Protein AF-A0A9D4IC56-F1 (afdb_monomer)

Sequence (185 aa):
MKFNWTSDEATTLGVTFTNNENDTVLKNILPKLQNFKNCLKSWHHQNGGIQLTNIDSFLNAIKCSWVKRYLENTNTSKWKLFYQKILKK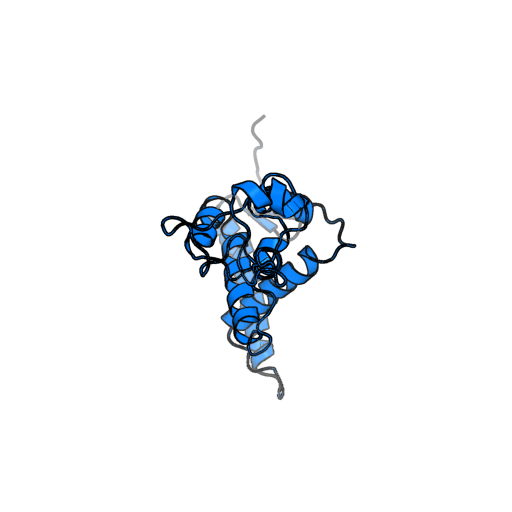YGDSLIFECNISNTILHEIANENIFLSDVLSAWSDATHNLETQTSSKTILWNNKDITSNNETFFYKDWFERSIKYVDQLYDYRIKDFYSFDNICYI

pLDDT: mean 83.23, std 13.06, range [44.69, 96.88]

Nearest PDB structures (foldseek):
  5uho-assembly1_D  TM=2.464E-01  e=5.072E+00  Homo sapiens

Structure (mmCIF, N/CA/C/O backbone):
data_AF-A0A9D4IC56-F1
#
_entry.id   AF-A0A9D4IC56-F1
#
loop_
_atom_site.group_PDB
_atom_site.id
_atom_site.type_symbol
_atom_site.label_atom_id
_atom_site.label_alt_id
_atom_site.label_comp_id
_atom_site.label_asym_id
_atom_site.label_entity_id
_atom_site.label_seq_id
_atom_site.pdbx_PDB_ins_code
_atom_site.Cartn_x
_atom_site.Cartn_y
_atom_site.Cartn_z
_atom_site.occupancy
_atom_site.B_iso_or_equiv
_atom_site.auth_seq_id
_atom_site.auth_comp_id
_atom_site.auth_asym_id
_atom_site.auth_atom_id
_atom_site.pdbx_PDB_model_num
ATOM 1 N N . MET A 1 1 ? 27.315 36.017 -16.065 1.00 44.69 1 MET A N 1
ATOM 2 C CA . MET A 1 1 ? 28.314 35.250 -16.839 1.00 44.69 1 MET A CA 1
ATOM 3 C C . MET A 1 1 ? 27.541 34.320 -17.768 1.00 44.69 1 MET A C 1
ATOM 5 O O . MET A 1 1 ? 26.861 33.438 -17.264 1.00 44.69 1 MET A O 1
ATOM 9 N N . LYS A 1 2 ? 27.504 34.585 -19.082 1.00 48.50 2 LYS A N 1
ATOM 10 C CA . LYS A 1 2 ? 26.891 33.664 -20.057 1.00 48.50 2 LYS A CA 1
ATOM 11 C C . LYS A 1 2 ? 27.930 32.599 -20.389 1.00 48.50 2 LYS A C 1
ATOM 13 O O . LYS A 1 2 ? 29.042 32.943 -20.780 1.00 48.50 2 LYS A O 1
ATOM 18 N N . PHE A 1 3 ? 27.589 31.337 -20.164 1.00 58.53 3 PHE A N 1
ATOM 19 C CA . PHE A 1 3 ? 28.432 30.216 -20.554 1.00 58.53 3 PHE A CA 1
ATOM 20 C C . PHE A 1 3 ? 28.338 30.073 -22.078 1.00 58.53 3 PHE A C 1
ATOM 22 O O . PHE A 1 3 ? 27.295 29.680 -22.593 1.00 58.53 3 PHE A O 1
ATOM 29 N N . ASN A 1 4 ? 29.392 30.455 -22.800 1.00 63.69 4 ASN A N 1
ATOM 30 C CA . ASN A 1 4 ? 29.460 30.277 -24.248 1.00 63.69 4 ASN A CA 1
ATOM 31 C C . ASN A 1 4 ? 30.032 28.890 -24.531 1.00 63.69 4 ASN A C 1
ATOM 33 O O . ASN A 1 4 ? 31.245 28.690 -24.514 1.00 63.69 4 ASN A O 1
ATOM 37 N N . TRP A 1 5 ? 29.136 27.931 -24.739 1.00 69.56 5 TRP A N 1
ATOM 38 C CA . TRP A 1 5 ? 29.480 26.580 -25.153 1.00 69.56 5 TRP A CA 1
ATOM 39 C C . TRP A 1 5 ? 29.908 26.603 -26.628 1.00 69.56 5 TRP A C 1
ATOM 41 O O . TRP A 1 5 ? 29.104 26.917 -27.499 1.00 69.56 5 TRP A O 1
ATOM 51 N N . THR A 1 6 ? 31.187 26.341 -26.908 1.00 73.06 6 THR A N 1
ATOM 52 C CA . THR A 1 6 ? 31.768 26.414 -28.265 1.00 73.06 6 THR A CA 1
ATOM 53 C C . THR A 1 6 ? 31.944 25.054 -28.932 1.00 73.06 6 THR A C 1
ATOM 55 O O . THR A 1 6 ? 32.286 25.002 -30.108 1.00 73.06 6 THR A O 1
ATOM 58 N N . SER A 1 7 ? 31.750 23.961 -28.192 1.00 77.19 7 SER A N 1
ATOM 59 C CA . SER A 1 7 ? 31.860 22.603 -28.729 1.00 77.19 7 SER A CA 1
ATOM 6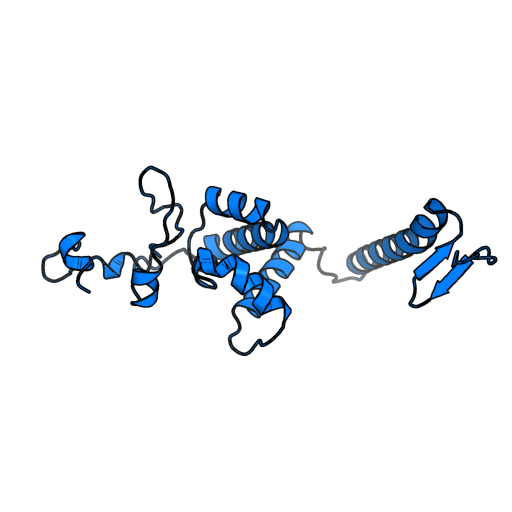0 C C . SER A 1 7 ? 30.541 22.180 -29.371 1.00 77.19 7 SER A C 1
ATOM 62 O O . SER A 1 7 ? 29.476 22.476 -28.834 1.00 77.19 7 SER A O 1
ATOM 64 N N . ASP A 1 8 ? 30.582 21.448 -30.479 1.00 80.00 8 ASP A N 1
ATOM 65 C CA . ASP A 1 8 ? 29.365 20.906 -31.102 1.00 80.00 8 ASP A CA 1
ATOM 66 C C . ASP A 1 8 ? 28.680 19.861 -30.203 1.00 80.00 8 ASP A C 1
ATOM 68 O O . ASP A 1 8 ? 27.448 19.770 -30.150 1.00 80.00 8 ASP A O 1
ATOM 72 N N . GLU A 1 9 ? 29.481 19.119 -29.431 1.00 88.00 9 GLU A N 1
ATOM 73 C CA . GLU A 1 9 ? 29.017 18.173 -28.419 1.00 88.00 9 GLU A CA 1
ATOM 74 C C . GLU A 1 9 ? 30.019 17.989 -27.266 1.00 88.00 9 GLU A C 1
ATOM 76 O O . GLU A 1 9 ? 31.209 18.285 -27.401 1.00 88.00 9 GLU A O 1
ATOM 81 N N . ALA A 1 10 ? 29.553 17.478 -26.124 1.00 88.81 10 ALA A N 1
ATOM 82 C CA . ALA A 1 10 ? 30.407 16.897 -25.086 1.00 88.81 10 ALA A CA 1
ATOM 83 C C . ALA A 1 10 ? 29.711 15.714 -24.412 1.00 88.81 10 ALA A C 1
ATOM 85 O O . ALA A 1 10 ? 28.504 15.739 -24.191 1.00 88.81 10 ALA A O 1
ATOM 86 N N . THR A 1 11 ? 30.474 14.690 -24.032 1.00 89.06 11 THR A N 1
ATOM 87 C CA . THR A 1 11 ? 29.940 13.512 -23.335 1.00 89.06 11 THR A CA 1
ATOM 88 C C . THR A 1 11 ? 30.528 13.407 -21.936 1.00 89.06 11 THR A C 1
ATOM 90 O O . THR A 1 11 ? 31.743 13.456 -21.764 1.00 89.06 11 THR A O 1
ATOM 93 N N . THR A 1 12 ? 29.673 13.232 -20.929 1.00 85.38 12 THR A N 1
ATOM 94 C CA . THR A 1 12 ? 30.088 12.975 -19.545 1.00 85.38 12 THR A CA 1
ATOM 95 C C . THR A 1 12 ? 29.074 12.089 -18.830 1.00 85.38 12 THR A C 1
ATOM 97 O O . THR A 1 12 ? 27.876 12.185 -19.082 1.00 85.38 12 THR A O 1
ATOM 100 N N . LEU A 1 13 ? 29.550 11.185 -17.965 1.00 85.56 13 LEU A N 1
ATOM 101 C CA . LEU A 1 13 ? 28.719 10.238 -17.200 1.00 85.56 13 LEU A CA 1
ATOM 102 C C . LEU A 1 13 ? 27.724 9.432 -18.064 1.00 85.56 13 LEU A C 1
ATOM 104 O O . LEU A 1 13 ? 26.632 9.083 -17.619 1.00 85.56 13 LEU A O 1
ATOM 108 N N . GLY A 1 14 ? 28.090 9.146 -19.318 1.00 81.62 14 GLY A N 1
ATOM 109 C CA . GLY A 1 14 ? 27.215 8.445 -20.264 1.00 81.62 14 GLY A CA 1
ATOM 110 C C . GLY A 1 14 ? 26.037 9.284 -20.774 1.00 81.62 14 GLY A C 1
ATOM 111 O O . GLY A 1 14 ? 25.034 8.716 -21.212 1.00 81.62 14 GLY A O 1
ATOM 112 N N . VAL A 1 15 ? 26.143 10.613 -20.692 1.00 86.94 15 VAL A N 1
ATOM 113 C CA . VAL A 1 15 ? 25.205 11.576 -21.274 1.00 86.94 15 VAL A CA 1
ATOM 114 C C . VAL A 1 15 ? 25.948 12.476 -22.262 1.00 86.94 15 VAL A C 1
ATOM 116 O O . VAL A 1 15 ? 26.948 13.100 -21.906 1.00 86.94 15 VAL A O 1
ATOM 119 N N . THR A 1 16 ? 25.468 12.535 -23.501 1.00 89.81 16 THR A N 1
ATOM 120 C CA . THR A 1 16 ? 25.994 13.386 -24.575 1.00 89.81 16 THR A CA 1
ATOM 121 C C . THR A 1 16 ? 25.145 14.642 -24.705 1.00 89.81 16 THR A C 1
ATOM 123 O O . THR A 1 16 ? 23.962 14.569 -25.019 1.00 89.81 16 THR A O 1
ATOM 126 N N . PHE A 1 17 ? 25.751 15.796 -24.469 1.00 86.88 17 PHE A N 1
ATOM 127 C CA . PHE A 1 17 ? 25.146 17.113 -24.607 1.00 86.88 17 PHE A CA 1
ATOM 128 C C . PHE A 1 17 ? 25.536 17.692 -25.961 1.00 86.88 17 PHE A C 1
ATOM 130 O O . PHE A 1 17 ? 26.714 17.690 -26.312 1.00 86.88 17 PHE A O 1
ATOM 137 N N . THR A 1 18 ? 24.562 18.186 -26.713 1.00 87.94 18 THR A N 1
ATOM 138 C CA . THR A 1 18 ? 24.756 18.814 -28.025 1.00 87.94 18 THR A CA 1
ATOM 139 C C . THR A 1 18 ? 24.108 20.192 -28.036 1.00 87.94 18 THR A C 1
ATOM 141 O O . THR A 1 18 ? 23.210 20.469 -27.244 1.00 87.94 18 THR A O 1
ATOM 144 N N . ASN A 1 19 ? 24.504 21.044 -28.981 1.00 85.38 19 ASN A N 1
ATOM 145 C CA . ASN A 1 19 ? 23.875 22.362 -29.157 1.00 85.38 19 ASN A CA 1
ATOM 146 C C . ASN A 1 19 ? 22.419 22.280 -29.662 1.00 85.38 19 ASN A C 1
ATOM 148 O O . ASN A 1 19 ? 21.683 23.261 -29.607 1.00 85.38 19 ASN A O 1
ATOM 152 N N . ASN A 1 20 ? 22.005 21.106 -30.146 1.00 85.50 20 ASN A N 1
ATOM 153 C CA . ASN A 1 20 ? 20.648 20.798 -30.581 1.00 85.50 20 ASN A CA 1
ATOM 154 C C . ASN A 1 20 ? 19.963 19.857 -29.579 1.00 85.50 20 ASN A C 1
ATOM 156 O O . ASN A 1 20 ? 20.452 18.758 -29.324 1.00 85.50 20 ASN A O 1
ATOM 160 N N . GLU A 1 21 ? 18.814 20.267 -29.047 1.00 81.25 21 GLU A N 1
ATOM 161 C CA . GLU A 1 21 ? 18.036 19.492 -28.078 1.00 81.25 21 GLU A CA 1
ATOM 162 C C . GLU A 1 21 ? 17.597 18.124 -28.625 1.00 81.25 21 GLU A C 1
ATOM 164 O O . GLU A 1 21 ? 17.725 17.111 -27.936 1.00 81.25 21 GLU A O 1
ATOM 169 N N . ASN A 1 22 ? 17.167 18.061 -29.889 1.00 86.19 22 ASN A N 1
ATOM 170 C CA . ASN A 1 22 ? 16.745 16.806 -30.515 1.00 86.19 22 ASN A CA 1
ATOM 171 C C . ASN A 1 22 ? 17.907 15.814 -30.601 1.00 86.19 22 ASN A C 1
ATOM 173 O O . ASN A 1 22 ? 17.738 14.638 -30.286 1.00 86.19 22 ASN A O 1
ATOM 177 N N . ASP A 1 23 ? 19.102 16.286 -30.955 1.00 85.25 23 ASP A N 1
ATOM 178 C CA . ASP A 1 23 ? 20.291 15.433 -31.027 1.00 85.25 23 ASP A CA 1
ATOM 179 C C . ASP A 1 23 ? 20.714 14.939 -29.641 1.00 85.25 23 ASP A C 1
ATOM 181 O O . ASP A 1 23 ? 21.117 13.783 -29.499 1.00 85.25 23 ASP A O 1
ATOM 185 N N . THR A 1 24 ? 20.550 15.765 -28.602 1.00 83.38 24 THR A N 1
ATOM 186 C CA . THR A 1 24 ? 20.784 15.363 -27.209 1.00 83.38 24 THR A CA 1
ATOM 187 C C . THR A 1 24 ? 19.812 14.249 -26.826 1.00 83.38 24 THR A C 1
ATOM 189 O O . THR A 1 24 ? 20.226 13.212 -26.308 1.00 83.38 24 THR A O 1
ATOM 192 N N . VAL A 1 25 ? 18.520 14.403 -27.117 1.00 83.75 25 VAL A N 1
ATOM 193 C CA . VAL A 1 25 ? 17.509 13.373 -26.836 1.00 83.75 25 VAL A CA 1
ATOM 194 C C . VAL A 1 25 ? 17.819 12.082 -27.595 1.00 83.75 25 VAL A C 1
ATOM 196 O O . VAL A 1 25 ? 17.868 11.009 -26.991 1.00 83.75 25 VAL A O 1
ATOM 199 N N . LEU A 1 26 ? 18.089 12.168 -28.898 1.00 90.25 26 LEU A N 1
ATOM 200 C CA . LEU A 1 26 ? 18.348 11.005 -29.745 1.00 90.25 26 LEU A CA 1
ATOM 201 C C . LEU A 1 26 ? 19.602 10.249 -29.296 1.00 90.25 26 LEU A C 1
ATOM 203 O O . LEU A 1 26 ? 19.531 9.039 -29.083 1.00 90.25 26 LEU A O 1
ATOM 207 N N . LYS A 1 27 ? 20.724 10.945 -29.075 1.00 88.44 27 LYS A N 1
ATOM 208 C CA . LYS A 1 27 ? 21.997 10.324 -28.668 1.00 88.44 27 LYS A CA 1
ATOM 209 C C . LYS A 1 27 ? 21.941 9.707 -27.272 1.00 88.44 27 LYS A C 1
ATOM 211 O O . LYS A 1 27 ? 22.636 8.729 -27.018 1.00 88.44 27 LYS A O 1
ATOM 216 N N . ASN A 1 28 ? 21.095 10.220 -26.379 1.00 90.12 28 ASN A N 1
ATOM 217 C CA . ASN A 1 28 ? 20.989 9.699 -25.016 1.00 90.12 28 ASN A CA 1
ATOM 218 C C . ASN A 1 28 ? 19.916 8.626 -24.839 1.00 90.12 28 ASN A C 1
ATOM 220 O O . ASN A 1 28 ? 20.135 7.662 -24.103 1.00 90.12 28 ASN A O 1
ATOM 224 N N . ILE A 1 29 ? 18.747 8.798 -25.457 1.00 90.81 29 ILE A N 1
ATOM 225 C CA . ILE A 1 29 ? 17.583 7.937 -25.224 1.00 90.81 29 ILE A CA 1
ATOM 226 C C . ILE A 1 29 ? 17.575 6.751 -26.185 1.00 90.81 29 ILE A C 1
ATOM 228 O O . ILE A 1 29 ? 17.343 5.627 -25.735 1.00 90.81 29 ILE A O 1
ATOM 232 N N . LEU A 1 30 ? 17.865 6.949 -27.480 1.00 88.81 30 LEU A N 1
ATOM 233 C CA . LEU A 1 30 ? 17.767 5.858 -28.459 1.00 88.81 30 LEU A CA 1
ATOM 234 C C . LEU A 1 30 ? 18.689 4.675 -28.142 1.00 88.81 30 LEU A C 1
ATOM 236 O O . LEU A 1 30 ? 18.193 3.546 -28.171 1.00 88.81 30 LEU A O 1
ATOM 240 N N . PRO A 1 31 ? 19.976 4.863 -27.784 1.00 89.81 31 PRO A N 1
ATOM 241 C CA . PRO A 1 31 ? 20.842 3.731 -27.464 1.00 89.81 31 PRO A CA 1
ATOM 242 C C . PRO A 1 31 ? 20.360 2.968 -26.230 1.00 89.81 31 PRO A C 1
ATOM 244 O O . PRO A 1 31 ? 20.394 1.741 -26.208 1.00 89.81 31 PRO A O 1
ATOM 247 N N . LYS A 1 32 ? 19.840 3.676 -25.218 1.00 88.81 32 LYS A N 1
ATOM 248 C CA . LYS A 1 32 ? 19.282 3.061 -24.003 1.00 88.81 32 LYS A CA 1
ATOM 249 C C . LYS A 1 32 ? 18.027 2.252 -24.320 1.00 88.81 32 LYS A C 1
ATOM 251 O O . LYS A 1 32 ? 17.900 1.118 -23.864 1.00 88.81 32 LYS A O 1
ATOM 256 N N . LEU A 1 33 ? 17.143 2.798 -25.155 1.00 87.00 33 LEU A N 1
ATOM 257 C CA . LEU A 1 33 ? 15.947 2.107 -25.634 1.00 87.00 33 LEU A CA 1
ATOM 258 C C . LEU A 1 33 ? 16.310 0.864 -26.458 1.00 87.00 33 LEU A C 1
ATOM 260 O O . LEU A 1 33 ? 15.700 -0.192 -26.291 1.00 87.00 33 LEU A O 1
ATOM 264 N N . GLN A 1 34 ? 17.323 0.960 -27.320 1.00 87.44 34 GLN A N 1
ATOM 265 C CA . GLN A 1 34 ? 17.791 -0.170 -28.116 1.00 87.44 34 GLN A CA 1
ATOM 266 C C . GLN A 1 34 ? 18.437 -1.253 -27.246 1.00 87.44 34 GLN A C 1
ATOM 268 O O . GLN A 1 34 ? 18.149 -2.433 -27.437 1.00 87.44 34 GLN A O 1
ATOM 273 N N . ASN A 1 35 ? 19.245 -0.868 -26.257 1.00 87.06 35 ASN A N 1
ATOM 274 C CA . ASN A 1 35 ? 19.820 -1.797 -25.285 1.00 87.06 35 ASN A CA 1
ATOM 275 C C . ASN A 1 35 ? 18.725 -2.530 -24.510 1.00 87.06 35 ASN A C 1
ATOM 277 O O . ASN A 1 35 ? 18.771 -3.752 -24.396 1.00 87.06 35 ASN A O 1
ATOM 281 N N . PHE A 1 36 ? 17.695 -1.810 -24.062 1.00 83.94 36 PHE A N 1
ATOM 282 C CA . PHE A 1 36 ? 16.542 -2.415 -23.403 1.00 83.94 36 PHE A CA 1
ATOM 283 C C . PHE A 1 36 ? 15.822 -3.420 -24.316 1.00 83.94 36 PHE A C 1
ATOM 285 O O . PHE A 1 36 ? 15.596 -4.561 -23.918 1.00 83.94 36 PHE A O 1
ATOM 292 N N . LYS A 1 37 ? 15.548 -3.052 -25.576 1.00 82.06 37 LYS A N 1
ATOM 293 C CA . LYS A 1 37 ? 14.954 -3.964 -26.573 1.00 82.06 37 LYS A CA 1
ATOM 294 C C . LYS A 1 37 ? 15.812 -5.207 -26.817 1.00 82.06 37 LYS A C 1
ATOM 296 O O . LYS A 1 37 ? 15.271 -6.298 -26.967 1.00 82.06 37 LYS A O 1
ATOM 301 N N . ASN A 1 38 ? 17.131 -5.056 -26.871 1.00 81.81 38 ASN A N 1
ATOM 302 C CA . ASN A 1 38 ? 18.050 -6.175 -27.067 1.00 81.81 38 ASN A CA 1
ATOM 303 C C . ASN A 1 38 ? 18.062 -7.115 -25.853 1.00 81.81 38 ASN A C 1
ATOM 305 O O . ASN A 1 38 ? 18.031 -8.328 -26.047 1.00 81.81 38 ASN A O 1
ATOM 309 N N . CYS A 1 39 ? 18.026 -6.577 -24.629 1.00 77.50 39 CYS A N 1
ATOM 310 C CA . CYS A 1 39 ? 17.842 -7.377 -23.416 1.00 77.50 39 CYS A CA 1
ATOM 311 C C . CYS A 1 39 ? 16.519 -8.155 -23.448 1.00 77.50 39 CYS A C 1
ATOM 313 O O . CYS A 1 39 ? 16.513 -9.353 -23.194 1.00 77.50 39 CYS A O 1
ATOM 315 N N . LEU A 1 40 ? 15.411 -7.515 -23.839 1.00 68.12 40 LEU A N 1
ATOM 316 C CA . LEU A 1 40 ? 14.120 -8.205 -23.970 1.00 68.12 40 LEU A CA 1
ATOM 317 C C . LEU A 1 40 ? 14.176 -9.353 -24.991 1.00 68.12 40 LEU A C 1
ATOM 319 O O . LEU A 1 40 ? 13.636 -10.429 -24.749 1.00 68.12 40 LEU A O 1
ATOM 323 N N . LYS A 1 41 ? 14.851 -9.146 -26.128 1.00 71.69 41 LYS A N 1
ATOM 324 C CA . LYS A 1 41 ? 15.022 -10.181 -27.159 1.00 71.69 41 LYS A CA 1
ATOM 325 C C . LYS A 1 41 ? 15.900 -11.341 -26.692 1.00 71.69 41 LYS A C 1
ATOM 327 O O . LYS A 1 41 ? 15.581 -12.487 -26.999 1.00 71.69 41 LYS A O 1
ATOM 332 N N . SER A 1 42 ? 16.993 -11.069 -25.972 1.00 67.06 42 SER A N 1
ATOM 333 C CA . SER A 1 42 ? 17.880 -12.127 -25.470 1.00 67.06 42 SER A CA 1
ATOM 334 C C . SER A 1 42 ? 17.183 -12.999 -24.429 1.00 67.06 42 SER A C 1
ATOM 336 O O . SER A 1 42 ? 17.357 -14.216 -24.447 1.00 67.06 42 SER A O 1
ATOM 338 N N . TRP A 1 43 ? 16.319 -12.404 -23.603 1.00 62.09 43 TRP A N 1
ATOM 339 C CA . TRP A 1 43 ? 15.481 -13.132 -22.648 1.00 62.09 43 TRP A CA 1
ATOM 340 C C . TRP A 1 43 ? 14.482 -14.079 -23.330 1.00 62.09 43 TRP A C 1
ATOM 342 O O . TRP A 1 43 ? 14.088 -15.073 -22.731 1.00 62.09 43 TRP A O 1
ATOM 352 N N . HIS A 1 44 ? 14.116 -13.825 -24.590 1.00 57.66 44 HIS A N 1
ATOM 353 C CA . HIS A 1 44 ? 13.150 -14.633 -25.339 1.00 57.66 44 HIS A CA 1
ATOM 354 C C . HIS A 1 44 ? 13.776 -15.821 -26.104 1.00 57.66 44 HIS A C 1
ATOM 356 O O . HIS A 1 44 ? 13.069 -16.763 -26.455 1.00 57.66 44 HIS A O 1
ATOM 362 N N . HIS A 1 45 ? 15.079 -15.798 -26.409 1.00 55.66 45 HIS A N 1
ATOM 363 C CA . HIS A 1 45 ? 15.669 -16.689 -27.428 1.00 55.66 45 HIS A CA 1
ATOM 364 C C . HIS A 1 45 ? 16.710 -17.704 -26.940 1.00 55.66 45 HIS A C 1
ATOM 366 O O . HIS A 1 45 ? 17.323 -18.378 -27.766 1.00 55.66 45 HIS A O 1
ATOM 372 N N . GLN A 1 46 ? 16.903 -17.881 -25.635 1.00 49.62 46 GLN A N 1
ATOM 373 C CA . GLN A 1 46 ? 17.761 -18.958 -25.132 1.00 49.62 46 GLN A CA 1
ATOM 374 C C . GLN A 1 46 ? 16.902 -20.074 -24.539 1.00 49.62 46 GLN A C 1
ATOM 376 O O . GLN A 1 46 ? 16.138 -19.843 -23.611 1.00 49.62 46 GLN A O 1
ATOM 381 N N . ASN A 1 47 ? 16.998 -21.267 -25.132 1.00 48.22 47 ASN A N 1
ATOM 382 C CA . ASN A 1 47 ? 16.271 -22.495 -24.797 1.00 48.22 47 ASN A CA 1
ATOM 383 C C . ASN A 1 47 ? 16.137 -22.715 -23.276 1.00 48.22 47 ASN A C 1
ATOM 385 O O . ASN A 1 47 ? 17.069 -23.201 -22.638 1.00 48.22 47 ASN A O 1
ATOM 389 N N . GLY A 1 48 ? 14.976 -22.357 -22.714 1.00 54.31 48 GLY A N 1
ATOM 390 C CA . GLY A 1 48 ? 14.690 -22.401 -21.272 1.00 54.31 48 GLY A CA 1
ATOM 391 C C . GLY A 1 48 ? 14.414 -21.040 -20.613 1.00 54.31 48 GLY A C 1
ATOM 392 O O . GLY A 1 48 ? 14.161 -20.997 -19.412 1.00 54.31 48 GLY A O 1
ATOM 393 N N . GLY A 1 49 ? 14.451 -19.935 -21.364 1.00 51.59 49 GLY A N 1
ATOM 394 C CA . GLY A 1 49 ? 14.123 -18.597 -20.871 1.00 51.59 49 GLY A CA 1
ATOM 395 C C . GLY A 1 49 ? 12.689 -18.519 -20.350 1.00 51.59 49 GLY A C 1
ATOM 396 O O . GLY A 1 49 ? 11.769 -19.034 -20.985 1.00 51.59 49 GLY A O 1
ATOM 397 N N . ILE A 1 50 ? 12.500 -17.876 -19.191 1.00 55.81 50 ILE A N 1
ATOM 398 C CA . ILE A 1 50 ? 11.173 -17.518 -18.678 1.00 55.81 50 ILE A CA 1
ATOM 399 C C . ILE A 1 50 ? 10.492 -16.738 -19.799 1.00 55.81 50 ILE A C 1
ATOM 401 O O . ILE A 1 50 ? 10.906 -15.617 -20.096 1.00 55.81 50 ILE A O 1
ATOM 405 N N . GLN A 1 51 ? 9.496 -17.354 -20.451 1.00 56.44 51 GLN A N 1
ATOM 406 C CA . GLN A 1 51 ? 8.566 -16.671 -21.343 1.00 56.44 51 GLN A CA 1
ATOM 407 C C . GLN A 1 51 ? 8.152 -15.422 -20.596 1.00 56.44 51 GLN A C 1
ATOM 409 O O . GLN A 1 51 ? 7.545 -15.568 -19.539 1.00 56.44 51 GLN A O 1
ATOM 414 N N . LEU A 1 52 ? 8.616 -14.259 -21.070 1.00 54.88 52 LEU A N 1
ATOM 415 C CA . LEU A 1 52 ? 8.623 -13.018 -20.304 1.00 54.88 52 LEU A CA 1
ATOM 416 C C . LEU A 1 52 ? 7.252 -12.888 -19.661 1.00 54.88 52 LEU A C 1
ATOM 418 O O . LEU A 1 52 ? 6.258 -12.682 -20.363 1.00 54.88 52 LEU A O 1
ATOM 422 N N . THR A 1 53 ? 7.203 -13.169 -18.354 1.00 59.94 53 THR A N 1
ATOM 423 C CA . THR A 1 53 ? 5.961 -13.163 -17.595 1.00 59.94 53 THR A CA 1
ATOM 424 C C . THR A 1 53 ? 5.329 -11.827 -17.909 1.00 59.94 53 THR A C 1
ATOM 426 O O . THR A 1 53 ? 6.070 -10.841 -17.949 1.00 59.94 53 THR A O 1
ATOM 429 N N . ASN A 1 54 ? 4.028 -11.822 -18.220 1.00 77.12 54 ASN A N 1
ATOM 430 C CA . ASN A 1 54 ? 3.251 -10.630 -18.556 1.00 77.12 54 ASN A CA 1
ATOM 431 C C . ASN A 1 54 ? 3.908 -9.372 -17.948 1.00 77.12 54 ASN A C 1
ATOM 433 O O . ASN A 1 54 ? 4.103 -9.325 -16.732 1.00 77.12 54 ASN A O 1
ATOM 437 N N . ILE A 1 55 ? 4.332 -8.417 -18.790 1.00 80.25 55 ILE A N 1
ATOM 438 C CA . ILE A 1 55 ? 5.129 -7.250 -18.365 1.00 80.25 55 ILE A CA 1
ATOM 439 C C . ILE A 1 55 ? 4.460 -6.551 -17.176 1.00 80.25 55 ILE A C 1
ATOM 441 O O . ILE A 1 55 ? 5.154 -6.132 -16.250 1.00 80.25 55 ILE A O 1
ATOM 445 N N . ASP A 1 56 ? 3.129 -6.515 -17.148 1.00 84.06 56 ASP A N 1
ATOM 446 C CA . ASP A 1 56 ? 2.354 -5.966 -16.038 1.00 84.06 56 ASP A CA 1
ATOM 447 C C . ASP A 1 56 ? 2.592 -6.743 -14.738 1.00 84.06 56 ASP A C 1
ATOM 449 O O . ASP A 1 56 ? 2.835 -6.151 -13.688 1.00 84.06 56 ASP A O 1
ATOM 453 N N . SER A 1 57 ? 2.630 -8.076 -14.799 1.00 85.62 57 SER A N 1
ATOM 454 C CA . SER A 1 57 ? 2.997 -8.930 -13.663 1.00 85.62 57 SER A CA 1
ATOM 455 C C . SER A 1 57 ? 4.434 -8.689 -13.197 1.00 85.62 57 SER A C 1
ATOM 457 O O . SER A 1 57 ? 4.684 -8.663 -11.993 1.00 85.62 57 SER A O 1
ATOM 459 N N . PHE A 1 58 ? 5.382 -8.475 -14.115 1.00 86.44 58 PHE A N 1
ATOM 460 C CA . PHE A 1 58 ? 6.762 -8.139 -13.750 1.00 86.44 58 PHE A CA 1
ATOM 461 C C . PHE A 1 58 ? 6.852 -6.774 -13.050 1.00 86.44 58 PHE A C 1
ATOM 463 O O . PHE A 1 58 ? 7.481 -6.653 -11.995 1.00 86.44 58 PHE A O 1
ATOM 470 N N . LEU A 1 59 ? 6.185 -5.751 -13.591 1.00 90.69 59 LEU A N 1
ATOM 471 C CA . LEU A 1 59 ? 6.127 -4.421 -12.983 1.00 90.69 59 LEU A CA 1
ATOM 472 C C . LEU A 1 59 ? 5.444 -4.463 -11.610 1.00 90.69 59 LEU A C 1
ATOM 474 O O . LEU A 1 59 ? 5.969 -3.898 -10.647 1.00 90.69 59 LEU A O 1
ATOM 478 N N . ASN A 1 60 ? 4.334 -5.190 -11.483 1.00 92.94 60 ASN A N 1
ATOM 479 C CA . ASN A 1 60 ? 3.645 -5.384 -10.208 1.00 92.94 60 ASN A CA 1
ATOM 480 C C . ASN A 1 60 ? 4.519 -6.135 -9.196 1.00 92.94 60 ASN A C 1
ATOM 482 O O . ASN A 1 60 ? 4.551 -5.757 -8.026 1.00 92.94 60 ASN A O 1
ATOM 486 N N . ALA A 1 61 ? 5.320 -7.114 -9.627 1.00 91.88 61 ALA A N 1
ATOM 487 C CA . ALA A 1 61 ? 6.275 -7.794 -8.751 1.00 91.88 61 ALA A CA 1
ATOM 488 C C . ALA A 1 61 ? 7.375 -6.849 -8.227 1.00 91.88 61 ALA A C 1
ATOM 490 O O . ALA A 1 61 ? 7.755 -6.930 -7.052 1.00 91.88 61 ALA A O 1
ATOM 491 N N . ILE A 1 62 ? 7.865 -5.914 -9.052 1.00 93.75 62 ILE A N 1
ATOM 492 C CA . ILE A 1 62 ? 8.811 -4.874 -8.611 1.00 93.75 62 ILE A CA 1
ATOM 493 C C . ILE A 1 62 ? 8.154 -3.946 -7.583 1.00 93.75 62 ILE A C 1
ATOM 495 O O . ILE A 1 62 ? 8.762 -3.669 -6.544 1.00 93.75 62 ILE A O 1
ATOM 499 N N . LYS A 1 63 ? 6.919 -3.496 -7.840 1.00 96.31 63 LYS A N 1
ATOM 500 C CA . LYS A 1 63 ? 6.137 -2.669 -6.904 1.00 96.31 63 LYS A CA 1
ATOM 501 C C . LYS A 1 63 ? 5.922 -3.395 -5.571 1.00 96.31 63 LYS A C 1
ATOM 503 O O . LYS A 1 63 ? 6.229 -2.845 -4.518 1.00 96.31 63 LYS A O 1
ATOM 508 N N . CYS A 1 64 ? 5.546 -4.672 -5.597 1.00 95.25 64 CYS A N 1
ATOM 509 C CA . CYS A 1 64 ? 5.411 -5.489 -4.387 1.00 95.25 64 CYS A CA 1
ATOM 510 C C . CYS A 1 64 ? 6.746 -5.662 -3.645 1.00 95.25 64 CYS A C 1
ATOM 512 O O . CYS A 1 64 ? 6.805 -5.614 -2.417 1.00 95.25 64 CYS A O 1
ATOM 514 N N . SER A 1 65 ? 7.850 -5.824 -4.378 1.00 95.12 65 SER A N 1
ATOM 515 C CA . SER A 1 65 ? 9.193 -5.885 -3.785 1.00 95.12 65 SER A CA 1
ATOM 516 C C . SER A 1 65 ? 9.587 -4.567 -3.118 1.00 95.12 65 SER A C 1
ATOM 518 O O . SER A 1 65 ? 10.286 -4.572 -2.105 1.00 95.12 65 SER A O 1
ATOM 520 N N . TRP A 1 66 ? 9.132 -3.433 -3.655 1.00 96.44 66 TRP A N 1
ATOM 521 C CA . TRP A 1 66 ? 9.285 -2.135 -3.007 1.00 96.44 66 TRP A CA 1
ATOM 522 C C . TRP A 1 66 ? 8.531 -2.082 -1.674 1.00 96.44 66 TRP A C 1
ATOM 524 O O . TRP A 1 66 ? 9.136 -1.671 -0.684 1.00 96.44 66 TRP A O 1
ATOM 534 N N . VAL A 1 67 ? 7.288 -2.579 -1.617 1.00 96.31 67 VAL A N 1
ATOM 535 C CA . VAL A 1 67 ? 6.499 -2.636 -0.369 1.00 96.31 67 VAL A CA 1
ATOM 536 C C . VAL A 1 67 ? 7.213 -3.467 0.689 1.00 96.31 67 VAL A C 1
ATOM 538 O O . VAL A 1 67 ? 7.387 -3.004 1.813 1.00 96.31 67 VAL A O 1
ATOM 541 N N . LYS A 1 68 ? 7.731 -4.647 0.324 1.00 94.75 68 LYS A N 1
ATOM 542 C CA . LYS A 1 68 ? 8.507 -5.494 1.248 1.00 94.75 68 LYS A CA 1
ATOM 543 C C . LYS A 1 68 ? 9.687 -4.745 1.870 1.00 94.75 68 LYS A C 1
ATOM 545 O O . LYS A 1 68 ? 9.855 -4.773 3.084 1.00 94.75 68 LYS A O 1
ATOM 550 N N . ARG A 1 69 ? 10.469 -4.023 1.057 1.00 95.56 69 ARG A N 1
ATOM 551 C CA . ARG A 1 69 ? 11.584 -3.192 1.553 1.00 95.56 69 ARG A CA 1
ATOM 552 C C . ARG A 1 69 ? 11.107 -2.031 2.419 1.00 95.56 69 ARG A C 1
ATOM 554 O O . ARG A 1 69 ? 11.822 -1.609 3.321 1.00 95.56 69 ARG A O 1
ATOM 561 N N . TYR A 1 70 ? 9.949 -1.459 2.113 1.00 95.62 70 TYR A N 1
ATOM 562 C CA . TYR A 1 70 ? 9.383 -0.365 2.893 1.00 95.62 70 TYR A CA 1
ATOM 563 C C . TYR A 1 70 ? 8.947 -0.845 4.289 1.00 95.62 70 TYR A C 1
ATOM 565 O O . TYR A 1 70 ? 9.328 -0.227 5.284 1.00 95.62 70 TYR A O 1
ATOM 573 N N . LEU A 1 71 ? 8.243 -1.979 4.368 1.00 94.19 71 LEU A N 1
ATOM 574 C CA . LEU A 1 71 ? 7.772 -2.593 5.619 1.00 94.19 71 LEU A CA 1
ATOM 575 C C . LEU A 1 71 ? 8.900 -3.185 6.479 1.00 94.19 71 LEU A C 1
ATOM 577 O O . LEU A 1 71 ? 8.707 -3.466 7.657 1.00 94.19 71 LEU A O 1
ATOM 581 N N . GLU A 1 72 ? 10.094 -3.357 5.919 1.00 94.06 72 GLU A N 1
ATOM 582 C CA . GLU A 1 72 ? 11.247 -3.857 6.654 1.00 94.06 72 GLU A CA 1
ATOM 583 C C . GLU A 1 72 ? 11.708 -2.856 7.734 1.00 94.06 72 GLU A C 1
ATOM 585 O O . GLU A 1 72 ? 12.127 -1.731 7.442 1.00 94.06 72 GLU A O 1
ATOM 590 N N . ASN A 1 73 ? 11.639 -3.266 9.006 1.00 87.25 73 ASN A N 1
ATOM 591 C CA . ASN A 1 73 ? 11.940 -2.411 10.164 1.00 87.25 73 ASN A CA 1
ATOM 592 C C . ASN A 1 73 ? 13.412 -1.977 10.246 1.00 87.25 73 ASN A C 1
ATOM 594 O O . ASN A 1 73 ? 13.709 -0.907 10.771 1.00 87.25 73 ASN A O 1
ATOM 598 N N . THR A 1 74 ? 14.334 -2.780 9.713 1.00 90.81 74 THR A N 1
ATOM 599 C CA . THR A 1 74 ? 15.778 -2.488 9.701 1.00 90.81 74 THR A CA 1
ATOM 600 C C . THR A 1 74 ? 16.173 -1.492 8.611 1.00 90.81 74 THR A C 1
ATOM 602 O O . THR A 1 74 ? 17.281 -0.954 8.635 1.00 90.81 74 THR A O 1
ATOM 605 N N . ASN A 1 75 ? 15.284 -1.213 7.653 1.00 88.38 75 ASN A N 1
ATOM 606 C CA . ASN A 1 75 ? 15.571 -0.307 6.555 1.00 88.38 75 ASN A CA 1
ATOM 607 C C . ASN A 1 75 ? 15.541 1.159 7.023 1.00 88.38 75 ASN A C 1
ATOM 609 O O . ASN A 1 75 ? 14.478 1.720 7.292 1.00 88.38 75 ASN A O 1
ATOM 613 N N . THR A 1 76 ? 16.716 1.792 7.050 1.00 88.94 76 THR A N 1
ATOM 614 C CA . THR A 1 76 ? 16.936 3.199 7.437 1.00 88.94 76 THR A CA 1
ATOM 615 C C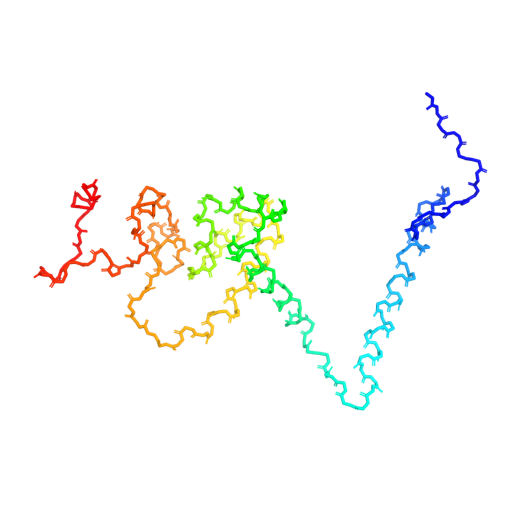 . THR A 1 76 ? 17.125 4.135 6.238 1.00 88.94 76 THR A C 1
ATOM 617 O O . THR A 1 76 ? 17.599 5.266 6.373 1.00 88.94 76 THR A O 1
ATOM 620 N N . SER A 1 77 ? 16.771 3.682 5.032 1.00 91.44 77 SER A N 1
ATOM 621 C CA . SER A 1 77 ? 16.983 4.448 3.805 1.00 91.44 77 SER A CA 1
ATOM 622 C C . SER A 1 77 ? 16.229 5.779 3.815 1.00 91.44 77 SER A C 1
ATOM 624 O O . SER A 1 77 ? 15.034 5.834 4.093 1.00 91.44 77 SER A O 1
ATOM 626 N N . LYS A 1 78 ? 16.892 6.858 3.382 1.00 93.06 78 LYS A N 1
ATOM 627 C CA . LYS A 1 78 ? 16.302 8.211 3.339 1.00 93.06 78 LYS A CA 1
ATOM 628 C C . LYS A 1 78 ? 15.028 8.302 2.491 1.00 93.06 78 LYS A C 1
ATOM 630 O O . LYS A 1 78 ? 14.137 9.077 2.822 1.00 93.06 78 LYS A O 1
ATOM 635 N N . TRP A 1 79 ? 14.918 7.501 1.426 1.00 93.38 79 TRP A N 1
ATOM 636 C CA . TRP A 1 79 ? 13.707 7.460 0.602 1.00 93.38 79 TRP A CA 1
ATOM 637 C C . TRP A 1 79 ? 12.490 6.969 1.398 1.00 93.38 79 TRP A C 1
ATOM 639 O O . TRP A 1 79 ? 11.392 7.457 1.163 1.00 93.38 79 TRP A O 1
ATOM 649 N N . LYS A 1 80 ? 12.668 6.071 2.379 1.00 93.75 80 LYS A N 1
ATOM 650 C CA . LYS A 1 80 ? 11.575 5.559 3.219 1.00 93.75 80 LYS A CA 1
ATOM 651 C C . LYS A 1 80 ? 10.931 6.686 4.025 1.00 93.75 80 LYS A C 1
ATOM 653 O O . LYS A 1 80 ? 9.712 6.803 4.008 1.00 93.75 80 LYS A O 1
ATOM 658 N N . LEU A 1 81 ? 11.740 7.570 4.619 1.00 91.94 81 LEU A N 1
ATOM 659 C CA . LEU A 1 81 ? 11.265 8.728 5.392 1.00 91.94 81 LEU A CA 1
ATOM 660 C C . LEU A 1 81 ? 10.348 9.648 4.570 1.00 91.94 81 LEU A C 1
ATOM 662 O O . LEU A 1 81 ? 9.365 10.174 5.090 1.00 91.94 81 LEU A O 1
ATOM 666 N N . PHE A 1 82 ? 10.656 9.828 3.282 1.00 92.50 82 PHE A N 1
ATOM 667 C CA . PHE A 1 82 ? 9.832 10.629 2.377 1.00 92.50 82 PHE A CA 1
ATOM 668 C C . PHE A 1 82 ? 8.427 10.034 2.226 1.00 92.50 82 PHE A C 1
ATOM 670 O O . PHE A 1 82 ? 7.439 10.740 2.412 1.00 92.50 82 PHE A O 1
ATOM 677 N N . TYR A 1 83 ? 8.331 8.730 1.963 1.00 94.25 83 TYR A N 1
ATOM 678 C CA . TYR A 1 83 ? 7.037 8.067 1.801 1.00 94.25 83 TYR A CA 1
ATOM 679 C C . TYR A 1 83 ? 6.296 7.881 3.124 1.00 94.25 83 TYR A C 1
ATOM 681 O O . TYR A 1 83 ? 5.082 8.033 3.149 1.00 94.25 83 TYR A O 1
ATOM 689 N N . GLN A 1 84 ? 7.004 7.662 4.235 1.00 93.12 84 GLN A N 1
ATOM 690 C CA . GLN A 1 84 ? 6.395 7.655 5.569 1.00 93.12 84 GLN A CA 1
ATOM 691 C C . GLN A 1 84 ? 5.689 8.975 5.871 1.00 93.12 84 GLN A C 1
ATOM 693 O O . GLN A 1 84 ? 4.590 8.978 6.410 1.00 93.12 84 GLN A O 1
ATOM 698 N N . LYS A 1 85 ? 6.261 10.119 5.470 1.00 92.25 85 LYS A N 1
ATOM 699 C CA . LYS A 1 85 ? 5.589 11.415 5.638 1.00 92.25 85 LYS A CA 1
ATOM 700 C C . LYS A 1 85 ? 4.236 11.468 4.913 1.00 92.25 85 LYS A C 1
ATOM 702 O O . LYS A 1 85 ? 3.298 12.034 5.464 1.00 92.25 85 LYS A O 1
ATOM 707 N N . ILE A 1 86 ? 4.144 10.879 3.719 1.00 92.81 86 ILE A N 1
ATOM 708 C CA . ILE A 1 86 ? 2.908 10.820 2.920 1.00 92.81 86 ILE A CA 1
ATOM 709 C C . ILE A 1 86 ? 1.920 9.818 3.530 1.00 92.81 86 ILE A C 1
ATOM 711 O O . ILE A 1 86 ? 0.742 10.122 3.683 1.00 92.81 86 ILE A O 1
ATOM 715 N N . LEU A 1 87 ? 2.394 8.634 3.920 1.00 93.31 87 LEU A N 1
ATOM 716 C CA . LEU A 1 87 ? 1.545 7.542 4.400 1.00 93.31 87 LEU A CA 1
ATOM 717 C C . LEU A 1 87 ? 1.108 7.704 5.859 1.00 93.31 87 LEU A C 1
ATOM 719 O O . LEU A 1 87 ? 0.119 7.103 6.271 1.00 93.31 87 LEU A O 1
ATOM 723 N N . LYS A 1 88 ? 1.765 8.567 6.642 1.00 92.00 88 LYS A N 1
ATOM 724 C CA . LYS A 1 88 ? 1.422 8.816 8.050 1.00 92.00 88 LYS A CA 1
ATOM 725 C C . LYS A 1 88 ? -0.030 9.259 8.256 1.00 92.00 88 LYS A C 1
ATOM 727 O O . LYS A 1 88 ? -0.624 8.879 9.262 1.00 92.00 88 LYS A O 1
ATOM 732 N N . LYS A 1 89 ? -0.621 10.013 7.316 1.00 89.94 89 LYS A N 1
ATOM 733 C CA . LYS A 1 89 ? -2.054 10.380 7.374 1.00 89.94 89 LYS A CA 1
ATOM 734 C C . LYS A 1 89 ? -3.000 9.182 7.223 1.00 89.94 89 LYS A C 1
ATOM 736 O O . LYS A 1 89 ? -4.142 9.277 7.646 1.00 89.94 89 LYS A O 1
ATOM 741 N N . TYR A 1 90 ? -2.512 8.061 6.696 1.00 91.00 90 TYR A N 1
ATOM 742 C CA . TYR A 1 90 ? -3.264 6.823 6.478 1.00 91.00 90 TYR A CA 1
ATOM 743 C C . TYR A 1 90 ? -2.805 5.669 7.391 1.00 91.00 90 TYR A C 1
ATOM 745 O O . TYR A 1 90 ? -3.103 4.507 7.122 1.00 91.00 90 TYR A O 1
ATOM 753 N N . GLY A 1 91 ? -2.060 5.963 8.462 1.00 90.38 91 GLY A N 1
ATOM 754 C CA . GLY A 1 91 ? -1.566 4.937 9.389 1.00 90.38 91 GLY A CA 1
ATOM 755 C C . GLY A 1 91 ? -0.267 4.244 8.957 1.00 90.38 91 GLY A C 1
ATOM 756 O O . GLY A 1 91 ? 0.036 3.162 9.452 1.00 90.38 91 GLY A O 1
ATOM 757 N N . ASP A 1 92 ? 0.519 4.869 8.075 1.00 92.81 92 ASP A N 1
ATOM 758 C CA . ASP A 1 92 ? 1.853 4.418 7.641 1.00 92.81 92 ASP A CA 1
ATOM 759 C C . ASP A 1 92 ? 1.837 3.017 7.007 1.00 92.81 92 ASP A C 1
ATOM 761 O O . ASP A 1 92 ? 1.368 2.863 5.882 1.00 92.81 92 ASP A O 1
ATOM 765 N N . SER A 1 93 ? 2.309 1.983 7.711 1.00 92.00 93 SER A N 1
ATOM 766 C CA . SER A 1 93 ? 2.302 0.598 7.223 1.00 92.00 93 SER A CA 1
ATOM 767 C C . SER A 1 93 ? 0.903 -0.017 7.132 1.00 92.00 93 SER A C 1
ATOM 769 O O . SER A 1 93 ? 0.704 -0.959 6.369 1.00 92.00 93 SER A O 1
ATOM 771 N N . LEU A 1 94 ? -0.067 0.519 7.881 1.00 91.06 94 LEU A N 1
ATOM 772 C CA . LEU A 1 94 ? -1.442 0.016 7.962 1.00 91.06 94 LEU A CA 1
ATOM 773 C C . LEU A 1 94 ? -2.125 -0.081 6.595 1.00 91.06 94 LEU A C 1
ATOM 775 O O . LEU A 1 94 ? -2.894 -1.008 6.347 1.00 91.06 94 LEU A O 1
ATOM 779 N N . ILE A 1 95 ? -1.810 0.859 5.706 1.00 91.88 95 ILE A N 1
ATOM 780 C CA . ILE A 1 95 ? -2.406 0.964 4.374 1.00 91.88 95 ILE A CA 1
ATOM 781 C C . ILE A 1 95 ? -2.096 -0.246 3.477 1.00 91.88 95 ILE A C 1
ATOM 783 O O . ILE A 1 95 ? -2.817 -0.508 2.520 1.00 91.88 95 ILE A O 1
ATOM 787 N N . PHE A 1 96 ? -1.025 -0.987 3.786 1.00 92.19 96 PHE A N 1
ATOM 788 C CA . PHE A 1 96 ? -0.632 -2.207 3.075 1.00 92.19 96 PHE A CA 1
ATOM 789 C C . PHE A 1 96 ? -1.298 -3.464 3.639 1.00 92.19 96 PHE A C 1
ATOM 791 O O . PHE A 1 96 ? -1.128 -4.548 3.087 1.00 92.19 96 PHE A O 1
ATOM 798 N N . GLU A 1 97 ? -2.010 -3.342 4.754 1.00 88.88 97 GLU A N 1
ATOM 799 C CA . GLU A 1 97 ? -2.680 -4.461 5.407 1.00 88.88 97 GLU A CA 1
ATOM 800 C C . GLU A 1 97 ? -4.201 -4.398 5.222 1.00 88.88 97 GLU A C 1
ATOM 802 O O . GLU A 1 97 ? -4.857 -5.432 5.239 1.00 88.88 97 GLU A O 1
ATOM 807 N N . CYS A 1 98 ? -4.777 -3.202 5.056 1.00 86.81 98 CYS A N 1
ATOM 808 C CA . CYS A 1 98 ? -6.216 -3.029 4.883 1.00 86.81 98 CYS A CA 1
ATOM 809 C C . CYS A 1 98 ? -6.690 -3.303 3.447 1.00 86.81 98 CYS A C 1
ATOM 811 O O . CYS A 1 98 ? -5.954 -3.114 2.476 1.00 86.81 98 CYS A O 1
ATOM 813 N N . ASN A 1 99 ? -7.977 -3.629 3.310 1.00 88.75 99 ASN A N 1
ATOM 814 C CA . ASN A 1 99 ? -8.652 -3.693 2.018 1.00 88.75 99 ASN A CA 1
ATOM 815 C C . ASN A 1 99 ? -8.931 -2.273 1.492 1.00 88.75 99 ASN A C 1
ATOM 817 O O . ASN A 1 99 ? -10.008 -1.727 1.706 1.00 88.75 99 ASN A O 1
ATOM 821 N N . ILE A 1 100 ? -7.931 -1.639 0.881 1.00 89.12 100 ILE A N 1
ATOM 822 C CA . ILE A 1 100 ? -7.956 -0.214 0.523 1.00 89.12 100 ILE A CA 1
ATOM 823 C C . ILE A 1 100 ? -9.083 0.153 -0.460 1.00 89.12 100 ILE A C 1
ATOM 825 O O . ILE A 1 100 ? -9.416 -0.607 -1.371 1.00 89.12 100 ILE A O 1
ATOM 829 N N . SER A 1 101 ? -9.666 1.344 -0.299 1.00 85.94 101 SER A N 1
ATOM 830 C CA . SER A 1 101 ? -10.680 1.887 -1.210 1.00 85.94 101 SER A CA 1
ATOM 831 C C . SER A 1 101 ? -10.075 2.646 -2.396 1.00 85.94 101 SER A C 1
ATOM 833 O O . SER A 1 101 ? -9.002 3.251 -2.314 1.00 85.94 101 SER A O 1
ATOM 835 N N . ASN A 1 102 ? -10.822 2.697 -3.504 1.00 87.25 102 ASN A N 1
ATOM 836 C CA . ASN A 1 102 ? -10.440 3.490 -4.676 1.00 87.25 102 ASN A CA 1
ATOM 837 C C . ASN A 1 102 ? -10.369 4.994 -4.368 1.00 87.25 102 ASN A C 1
ATOM 839 O O . ASN A 1 102 ? -9.574 5.701 -4.980 1.00 87.25 102 ASN A O 1
ATOM 843 N N . THR A 1 103 ? -11.164 5.490 -3.414 1.00 89.12 103 THR A N 1
ATOM 844 C CA . THR A 1 103 ? -11.133 6.903 -3.008 1.00 89.12 103 THR A CA 1
ATOM 845 C C . THR A 1 103 ? -9.767 7.280 -2.442 1.00 89.12 103 THR A C 1
ATOM 847 O O . THR A 1 103 ? -9.163 8.244 -2.911 1.00 89.12 103 THR A O 1
ATOM 850 N N . ILE A 1 104 ? -9.216 6.463 -1.537 1.00 90.12 104 ILE A N 1
ATOM 851 C CA . ILE A 1 104 ? -7.874 6.682 -0.983 1.00 90.12 104 ILE A CA 1
ATOM 852 C C . ILE A 1 104 ? -6.804 6.564 -2.076 1.00 90.12 104 ILE A C 1
ATOM 854 O O . ILE A 1 104 ? -5.881 7.378 -2.125 1.00 90.12 104 ILE A O 1
ATOM 858 N N . LEU A 1 105 ? -6.925 5.591 -2.987 1.00 92.56 105 LEU A N 1
ATOM 859 C CA . LEU A 1 105 ? -5.992 5.464 -4.114 1.00 92.56 105 LEU A CA 1
ATOM 860 C C . LEU A 1 105 ? -5.966 6.730 -4.982 1.00 92.56 105 LEU A C 1
ATOM 862 O O . LEU A 1 105 ? -4.883 7.166 -5.383 1.00 92.56 105 LEU A O 1
ATOM 866 N N . HIS A 1 106 ? -7.124 7.344 -5.238 1.00 92.38 106 HIS A N 1
ATOM 867 C CA . HIS A 1 106 ? -7.222 8.601 -5.981 1.00 92.38 106 HIS A CA 1
ATOM 868 C C . HIS A 1 106 ? -6.634 9.792 -5.214 1.00 92.38 106 HIS A C 1
ATOM 870 O O . HIS A 1 106 ? -5.907 10.593 -5.802 1.00 92.38 106 HIS A O 1
ATOM 876 N N . GLU A 1 107 ? -6.878 9.901 -3.907 1.00 92.12 107 GLU A N 1
ATOM 877 C CA . GLU A 1 107 ? -6.255 10.940 -3.077 1.00 92.12 107 GLU A CA 1
ATOM 878 C C . GLU A 1 107 ? -4.728 10.839 -3.081 1.00 92.12 107 GLU A C 1
ATOM 880 O O . GLU A 1 107 ? -4.032 11.839 -3.262 1.00 92.12 107 GLU A O 1
ATOM 885 N N . ILE A 1 108 ? -4.199 9.624 -2.920 1.00 92.88 108 ILE A N 1
ATOM 886 C CA . ILE A 1 108 ? -2.757 9.377 -2.964 1.00 92.88 108 ILE A CA 1
ATOM 887 C C . ILE A 1 108 ? -2.216 9.667 -4.359 1.00 92.88 108 ILE A C 1
ATOM 889 O O . ILE A 1 108 ? -1.139 10.241 -4.459 1.00 92.88 108 ILE A O 1
ATOM 893 N N . ALA A 1 109 ? -2.946 9.340 -5.429 1.00 94.06 109 ALA A N 1
ATOM 894 C CA . ALA A 1 109 ? -2.510 9.629 -6.794 1.00 94.06 109 ALA A CA 1
ATOM 895 C C . ALA A 1 109 ? -2.303 11.134 -7.038 1.00 94.06 109 ALA A C 1
ATOM 897 O O . ALA A 1 109 ? -1.352 11.503 -7.727 1.00 94.06 109 ALA A O 1
ATOM 898 N N . ASN A 1 110 ? -3.129 11.994 -6.429 1.00 92.88 110 ASN A N 1
ATOM 899 C CA . ASN A 1 110 ? -2.986 13.451 -6.527 1.00 92.88 110 ASN A CA 1
ATOM 900 C C . ASN A 1 110 ? -1.676 13.964 -5.903 1.00 92.88 110 ASN A C 1
ATOM 902 O O . ASN A 1 110 ? -1.123 14.960 -6.366 1.00 92.88 110 ASN A O 1
ATOM 906 N N . GLU A 1 111 ? -1.167 13.294 -4.866 1.00 91.31 111 GLU A N 1
ATOM 907 C CA . GLU A 1 111 ? 0.096 13.654 -4.207 1.00 91.31 111 GLU A CA 1
ATOM 908 C C . GLU A 1 111 ? 1.302 12.894 -4.777 1.00 91.31 111 GLU A C 1
ATOM 910 O O . GLU A 1 111 ? 2.408 13.431 -4.866 1.00 91.31 111 GLU A O 1
ATOM 915 N N . ASN A 1 112 ? 1.112 11.621 -5.123 1.00 94.12 112 ASN A N 1
ATOM 916 C CA . ASN A 1 112 ? 2.150 10.698 -5.552 1.00 94.12 112 ASN A CA 1
ATOM 917 C C . ASN A 1 112 ? 1.564 9.520 -6.356 1.00 94.12 112 ASN A C 1
ATOM 919 O O . ASN A 1 112 ? 1.187 8.481 -5.809 1.00 94.12 112 ASN A O 1
ATOM 923 N N . ILE A 1 113 ? 1.574 9.666 -7.682 1.00 95.38 113 ILE A N 1
ATOM 924 C CA . ILE A 1 113 ? 1.104 8.646 -8.635 1.00 95.38 113 ILE A CA 1
ATOM 925 C C . ILE A 1 113 ? 1.823 7.303 -8.426 1.00 95.38 113 ILE A C 1
ATOM 927 O O . ILE A 1 113 ? 1.185 6.256 -8.424 1.00 95.38 113 ILE A O 1
ATOM 931 N N . PHE A 1 114 ? 3.137 7.323 -8.172 1.00 95.19 114 PHE A N 1
ATOM 932 C CA . PHE A 1 114 ? 3.913 6.100 -7.947 1.00 95.19 114 PHE A CA 1
ATOM 933 C C . PHE A 1 114 ? 3.434 5.321 -6.713 1.00 95.19 114 PHE A C 1
ATOM 935 O O . PHE A 1 114 ? 3.335 4.098 -6.769 1.00 95.19 114 PHE A O 1
ATOM 942 N N . LEU A 1 115 ? 3.121 5.999 -5.604 1.00 95.62 115 LEU A N 1
ATOM 943 C CA . LEU A 1 115 ? 2.576 5.330 -4.420 1.00 95.62 115 LEU A CA 1
ATOM 944 C C . LEU A 1 115 ? 1.208 4.708 -4.693 1.00 95.62 115 LEU A C 1
ATOM 946 O O . LEU A 1 115 ? 0.969 3.588 -4.250 1.00 95.62 115 LEU A O 1
ATOM 950 N N . SER A 1 116 ? 0.332 5.409 -5.415 1.00 95.94 116 SER A N 1
ATOM 951 C CA . SER A 1 116 ? -0.986 4.877 -5.779 1.00 95.94 116 SER A CA 1
ATOM 952 C C . SER A 1 116 ? -0.852 3.595 -6.610 1.00 95.94 116 SER A C 1
ATOM 954 O O . SER A 1 116 ? -1.429 2.562 -6.269 1.00 95.94 116 SER A O 1
ATOM 956 N N . ASP A 1 117 ? 0.038 3.610 -7.606 1.00 96.06 117 ASP A N 1
ATOM 957 C CA . ASP A 1 117 ? 0.368 2.444 -8.429 1.00 96.06 117 ASP A CA 1
ATOM 958 C C . ASP A 1 117 ? 0.921 1.268 -7.615 1.00 96.06 117 ASP A C 1
ATOM 960 O O . ASP A 1 117 ? 0.644 0.106 -7.924 1.00 96.06 117 ASP A O 1
ATOM 964 N N . VAL A 1 118 ? 1.752 1.556 -6.609 1.00 96.88 118 VAL A N 1
ATOM 965 C CA . VAL A 1 118 ? 2.321 0.547 -5.709 1.00 96.88 118 VAL A CA 1
ATOM 966 C C . VAL A 1 118 ? 1.239 -0.076 -4.833 1.00 96.88 118 VAL A C 1
ATOM 968 O O . VAL A 1 118 ? 1.226 -1.296 -4.682 1.00 96.88 118 VAL A O 1
ATOM 971 N N . LEU A 1 119 ? 0.341 0.738 -4.276 1.00 95.12 119 LEU A N 1
ATOM 972 C CA . LEU A 1 119 ? -0.753 0.272 -3.424 1.00 95.12 119 LEU A CA 1
ATOM 973 C C . LEU A 1 119 ? -1.752 -0.579 -4.203 1.00 95.12 119 LEU A C 1
ATOM 975 O O . LEU A 1 119 ? -2.132 -1.643 -3.723 1.00 95.12 119 LEU A O 1
ATOM 979 N N . SER A 1 120 ? -2.111 -0.162 -5.418 1.00 94.12 120 SER A N 1
ATOM 980 C CA . SER A 1 120 ? -2.961 -0.955 -6.310 1.00 94.12 120 SER A CA 1
ATOM 981 C C . SER A 1 120 ? -2.316 -2.307 -6.630 1.00 94.12 120 SER A C 1
ATOM 983 O O . SER A 1 120 ? -2.929 -3.343 -6.392 1.00 94.12 120 SER A O 1
ATOM 985 N N . ALA A 1 121 ? -1.047 -2.317 -7.056 1.00 94.69 121 ALA A N 1
ATOM 986 C CA . ALA A 1 121 ? -0.342 -3.561 -7.368 1.00 94.69 121 ALA A CA 1
ATOM 987 C C . ALA A 1 121 ? -0.194 -4.493 -6.154 1.00 94.69 121 ALA A C 1
ATOM 989 O O . ALA A 1 121 ? -0.241 -5.714 -6.302 1.00 94.69 121 ALA A O 1
ATOM 990 N N . TRP A 1 122 ? 0.015 -3.926 -4.963 1.00 94.94 122 TRP A N 1
ATOM 991 C CA . TRP A 1 122 ? 0.080 -4.691 -3.721 1.00 94.94 122 TRP A CA 1
ATOM 992 C C . TRP A 1 122 ? -1.277 -5.294 -3.366 1.00 94.94 122 TRP A C 1
ATOM 994 O O . TRP A 1 122 ? -1.340 -6.491 -3.103 1.00 94.94 122 TRP A O 1
ATOM 1004 N N . SER A 1 123 ? -2.346 -4.494 -3.427 1.00 91.31 123 SER A N 1
ATOM 1005 C CA . SER A 1 123 ? -3.711 -4.950 -3.168 1.00 91.31 123 SER A CA 1
ATOM 1006 C C . SER A 1 123 ? -4.087 -6.105 -4.096 1.00 91.31 123 SER A C 1
ATOM 1008 O O . SER A 1 123 ? -4.485 -7.157 -3.610 1.00 91.31 123 SER A O 1
ATOM 1010 N N . ASP A 1 124 ? -3.840 -5.992 -5.402 1.00 89.44 124 ASP A N 1
ATOM 1011 C CA . ASP A 1 124 ? -4.122 -7.070 -6.361 1.00 89.44 124 ASP A CA 1
ATOM 1012 C C . ASP A 1 124 ? -3.369 -8.373 -6.030 1.00 89.44 124 ASP A C 1
ATOM 1014 O O . ASP A 1 124 ? -3.888 -9.482 -6.206 1.00 89.44 124 ASP A O 1
ATOM 1018 N N . ALA A 1 125 ? -2.134 -8.250 -5.534 1.00 89.19 125 ALA A N 1
ATOM 1019 C CA . ALA A 1 125 ? -1.302 -9.389 -5.166 1.00 89.19 125 ALA A CA 1
ATOM 1020 C C . ALA A 1 125 ? -1.732 -10.048 -3.844 1.00 89.19 125 ALA A C 1
ATOM 1022 O O . ALA A 1 125 ? -1.590 -11.265 -3.705 1.00 89.19 125 ALA A O 1
ATOM 1023 N N . THR A 1 126 ? -2.245 -9.282 -2.876 1.00 85.31 126 THR A N 1
ATOM 1024 C CA . THR A 1 126 ? -2.620 -9.793 -1.547 1.00 85.31 126 THR A CA 1
ATOM 1025 C C . THR A 1 126 ? -4.086 -10.191 -1.436 1.00 85.31 126 THR A C 1
ATOM 1027 O O . THR A 1 126 ? -4.394 -11.141 -0.723 1.00 85.31 126 THR A O 1
ATOM 1030 N N . HIS A 1 127 ? -4.988 -9.553 -2.184 1.00 72.06 127 HIS A N 1
ATOM 1031 C CA . HIS A 1 127 ? -6.436 -9.776 -2.095 1.00 72.06 127 HIS A CA 1
ATOM 1032 C C . HIS A 1 127 ? -6.851 -11.211 -2.483 1.00 72.06 127 HIS A C 1
ATOM 1034 O O . HIS A 1 127 ? -7.884 -11.705 -2.036 1.00 72.06 127 HIS A O 1
ATOM 1040 N N . ASN A 1 128 ? -6.026 -11.914 -3.269 1.00 57.47 128 ASN A N 1
ATOM 1041 C CA . ASN A 1 128 ? -6.230 -13.323 -3.633 1.00 57.47 128 ASN A CA 1
ATOM 1042 C C . ASN A 1 128 ? -5.706 -14.323 -2.582 1.00 57.47 128 ASN A C 1
ATOM 1044 O O . ASN A 1 128 ? -5.993 -15.514 -2.680 1.00 57.47 128 ASN A O 1
ATOM 1048 N N . LEU A 1 129 ? -4.928 -13.867 -1.594 1.00 58.59 129 LEU A N 1
ATOM 1049 C CA . LEU A 1 129 ? -4.381 -14.706 -0.518 1.00 58.59 129 LEU A CA 1
ATOM 1050 C C . LEU A 1 129 ? -5.313 -14.774 0.704 1.00 58.59 129 LEU A C 1
ATOM 1052 O O . LEU A 1 129 ? -5.139 -15.646 1.550 1.00 58.59 129 LEU A O 1
ATOM 1056 N N . GLU A 1 130 ? -6.316 -13.894 0.793 1.00 56.97 130 GLU A N 1
ATOM 1057 C CA . GLU A 1 130 ? -7.223 -13.759 1.946 1.00 56.97 130 GLU A CA 1
ATOM 1058 C C . GLU A 1 130 ? -8.368 -14.788 1.992 1.00 56.97 130 GLU A C 1
ATOM 1060 O O . GLU A 1 130 ? -9.332 -14.645 2.750 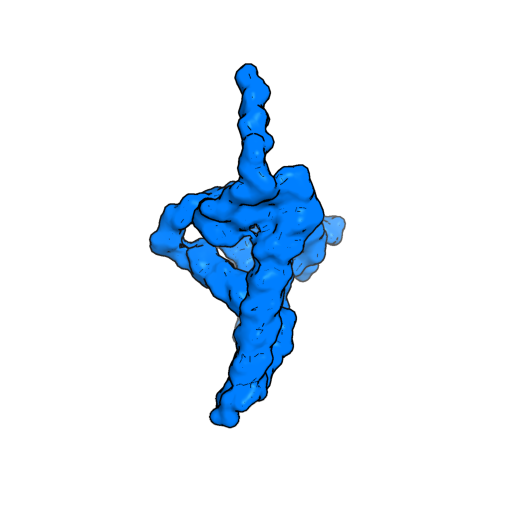1.00 56.97 130 GLU A O 1
ATOM 1065 N N . THR A 1 131 ? -8.276 -15.887 1.243 1.00 49.03 131 THR A N 1
ATOM 1066 C CA . THR A 1 131 ? -9.177 -17.015 1.479 1.00 49.03 131 THR A CA 1
ATOM 1067 C C . THR A 1 131 ? -8.792 -17.702 2.790 1.00 49.03 131 THR A C 1
ATOM 1069 O O . THR A 1 131 ? -7.808 -18.433 2.836 1.00 49.03 131 THR A O 1
ATOM 1072 N N . GLN A 1 132 ? -9.638 -17.521 3.812 1.00 49.47 132 GLN A N 1
ATOM 1073 C CA . GLN A 1 132 ? -9.695 -18.259 5.086 1.00 49.47 132 GLN A CA 1
ATOM 1074 C C . GLN A 1 132 ? -8.819 -17.716 6.231 1.00 49.47 132 GLN A C 1
ATOM 1076 O O . GLN A 1 132 ? -7.749 -18.236 6.519 1.00 49.47 132 GLN A O 1
ATOM 1081 N N . THR A 1 133 ? -9.331 -16.733 6.982 1.00 48.31 133 THR A N 1
ATOM 1082 C CA . THR A 1 133 ? -9.498 -16.823 8.457 1.00 48.31 133 THR A CA 1
ATOM 1083 C C . THR A 1 133 ? -10.220 -15.575 8.987 1.00 48.31 133 THR A C 1
ATOM 1085 O O . THR A 1 133 ? -9.681 -14.481 9.117 1.00 48.31 133 THR A O 1
ATOM 1088 N N . SER A 1 134 ? -11.503 -15.760 9.272 1.00 54.84 134 SER A N 1
ATOM 1089 C CA . SER A 1 134 ? -12.545 -14.761 9.514 1.00 54.84 134 SER A CA 1
ATOM 1090 C C . SER A 1 134 ? -12.516 -14.101 10.902 1.00 54.84 134 SER A C 1
ATOM 1092 O O . SER A 1 134 ? -13.519 -14.134 11.614 1.00 54.84 134 SER A O 1
ATOM 1094 N N . SER A 1 135 ? -11.398 -13.515 11.340 1.00 57.16 135 SER A N 1
ATOM 1095 C CA . SER A 1 135 ? -11.399 -12.831 12.655 1.00 57.16 135 SER A CA 1
ATOM 1096 C C . SER A 1 135 ? -10.597 -11.538 12.763 1.00 57.16 135 SER A C 1
ATOM 1098 O O . SER A 1 135 ? -10.681 -10.895 13.797 1.00 57.16 135 SER A O 1
ATOM 1100 N N . LYS A 1 136 ? -9.851 -11.108 11.739 1.00 75.94 136 LYS A N 1
ATOM 1101 C CA . LYS A 1 136 ? -8.983 -9.917 11.843 1.00 75.94 136 LYS A CA 1
ATOM 1102 C C . LYS A 1 136 ? -9.204 -8.914 10.716 1.00 75.94 136 LYS A C 1
ATOM 1104 O O . LYS A 1 136 ? -8.258 -8.475 10.070 1.00 75.94 136 LYS A O 1
ATOM 1109 N N . THR A 1 137 ? -10.458 -8.536 10.483 1.00 86.62 137 THR A N 1
ATOM 1110 C CA . THR A 1 137 ? -10.776 -7.450 9.548 1.00 86.62 137 THR A CA 1
ATOM 1111 C C . THR A 1 137 ? -10.241 -6.137 10.103 1.00 86.62 137 THR A C 1
ATOM 1113 O O . THR A 1 137 ? -10.619 -5.731 11.203 1.00 86.62 137 THR A O 1
ATOM 1116 N N . ILE A 1 138 ? -9.358 -5.476 9.356 1.00 89.56 138 ILE A N 1
ATOM 1117 C CA . ILE A 1 138 ? -8.834 -4.158 9.728 1.00 89.56 138 ILE A CA 1
ATOM 1118 C C . ILE A 1 138 ? -9.940 -3.117 9.580 1.00 89.56 138 ILE A C 1
ATOM 1120 O O . ILE A 1 138 ? -10.601 -3.065 8.546 1.00 89.56 138 ILE A O 1
ATOM 1124 N N . LEU A 1 139 ? -10.121 -2.301 10.617 1.00 89.62 139 LEU A N 1
ATOM 1125 C CA . LEU A 1 139 ? -11.164 -1.280 10.711 1.00 89.62 139 LEU A CA 1
ATOM 1126 C C . LEU A 1 139 ? -10.893 -0.088 9.785 1.00 89.62 139 LEU A C 1
ATOM 1128 O O . LEU A 1 139 ? -11.787 0.442 9.136 1.00 89.62 139 LEU A O 1
ATOM 1132 N N . TRP A 1 140 ? -9.639 0.345 9.758 1.00 91.25 140 TRP A N 1
ATOM 1133 C CA . TRP A 1 140 ? -9.222 1.615 9.183 1.00 91.25 140 TRP A CA 1
ATOM 1134 C C . TRP A 1 140 ? -8.973 1.539 7.683 1.00 91.25 140 TRP A C 1
ATOM 1136 O O . TRP A 1 140 ? -8.410 0.552 7.208 1.00 91.25 140 TRP A O 1
ATOM 1146 N N . ASN A 1 141 ? -9.305 2.616 6.960 1.00 90.56 141 ASN A N 1
ATOM 1147 C CA . ASN A 1 141 ? -9.046 2.759 5.518 1.00 90.56 141 ASN A CA 1
ATOM 1148 C C . ASN A 1 141 ? -9.563 1.581 4.666 1.00 90.56 141 ASN A C 1
ATOM 1150 O O . ASN A 1 141 ? -9.085 1.347 3.557 1.00 90.56 141 ASN A O 1
ATOM 1154 N N . ASN A 1 142 ? -10.536 0.836 5.193 1.00 89.31 142 ASN A N 1
ATOM 1155 C CA . ASN A 1 142 ? -11.057 -0.381 4.598 1.00 89.31 142 ASN A CA 1
ATOM 1156 C C . ASN A 1 142 ? -12.308 -0.062 3.772 1.00 89.31 142 ASN A C 1
ATOM 1158 O O . ASN A 1 142 ? -13.262 0.511 4.287 1.00 89.31 142 ASN A O 1
ATOM 1162 N N . LYS A 1 143 ? -12.322 -0.453 2.498 1.00 88.94 143 LYS A N 1
ATOM 1163 C CA . LYS A 1 143 ? -13.421 -0.207 1.559 1.00 88.94 143 LYS A CA 1
ATOM 1164 C C . LYS A 1 143 ? -14.743 -0.856 1.975 1.00 88.94 143 LYS A C 1
ATOM 1166 O O . LYS A 1 143 ? -15.792 -0.371 1.569 1.00 88.94 143 LYS A O 1
ATOM 1171 N N . ASP A 1 144 ? -14.686 -1.914 2.782 1.00 87.88 144 ASP A N 1
ATOM 1172 C CA . ASP A 1 144 ? -15.862 -2.625 3.290 1.00 87.88 144 ASP A CA 1
ATOM 1173 C C . ASP A 1 144 ? -16.415 -1.986 4.579 1.00 87.88 144 ASP A C 1
ATOM 1175 O O . ASP A 1 144 ? -17.488 -2.360 5.051 1.00 87.88 144 ASP A O 1
ATOM 1179 N N . ILE A 1 145 ? -15.692 -1.021 5.166 1.00 86.88 145 ILE A N 1
ATOM 1180 C CA . ILE A 1 145 ? -16.048 -0.343 6.417 1.00 86.88 145 ILE A CA 1
ATOM 1181 C C . ILE A 1 145 ? -16.047 1.166 6.179 1.00 86.88 145 ILE A C 1
ATOM 1183 O O . ILE A 1 145 ? -15.021 1.844 6.235 1.00 86.88 145 ILE A O 1
ATOM 1187 N N . THR A 1 146 ? -17.238 1.704 5.939 1.00 87.62 146 THR A N 1
ATOM 1188 C CA . THR A 1 146 ? -17.422 3.118 5.602 1.00 87.62 146 THR A CA 1
ATOM 1189 C C . THR A 1 146 ? -18.431 3.788 6.519 1.00 87.62 146 THR A C 1
ATOM 1191 O O . THR A 1 146 ? -19.428 3.178 6.902 1.00 87.62 146 THR A O 1
ATOM 1194 N N . SER A 1 147 ? -18.217 5.069 6.799 1.00 83.31 147 SER A N 1
ATOM 1195 C CA . SER A 1 147 ? -19.209 5.959 7.396 1.00 83.31 147 SER A CA 1
ATOM 1196 C C . SER A 1 147 ? -19.627 6.972 6.337 1.00 83.31 147 SER A C 1
ATOM 1198 O O . SER A 1 147 ? -18.769 7.592 5.719 1.00 83.31 147 SER A O 1
ATOM 1200 N N . ASN A 1 148 ? -20.928 7.113 6.069 1.00 84.44 148 ASN A N 1
ATOM 1201 C CA . ASN A 1 148 ? -21.443 7.972 4.990 1.00 84.44 148 A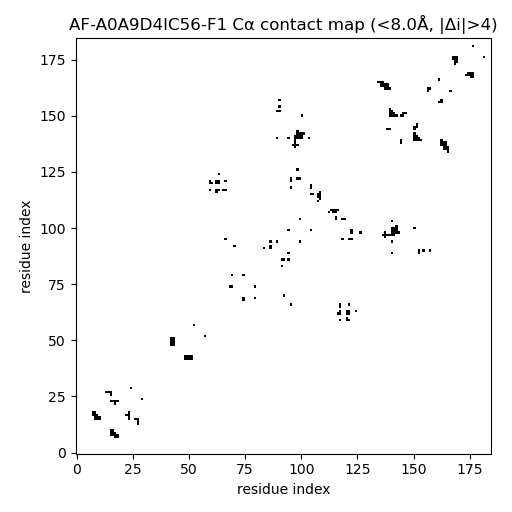SN A CA 1
ATOM 1202 C C . ASN A 1 148 ? -20.795 7.708 3.610 1.00 84.44 148 ASN A C 1
ATOM 1204 O O . ASN A 1 148 ? -20.552 8.642 2.854 1.00 84.44 148 ASN A O 1
ATOM 1208 N N . ASN A 1 149 ? -20.526 6.438 3.278 1.00 83.00 149 ASN A N 1
ATOM 1209 C CA . ASN A 1 149 ? -19.815 5.996 2.065 1.00 83.00 149 ASN A CA 1
ATOM 1210 C C . ASN A 1 149 ? -18.349 6.455 1.954 1.00 83.00 149 ASN A C 1
ATOM 1212 O O . ASN A 1 149 ? -17.730 6.280 0.905 1.00 83.00 149 ASN A O 1
ATOM 1216 N N . GLU A 1 150 ? -17.773 6.989 3.030 1.00 84.12 150 GLU A N 1
ATOM 1217 C CA . GLU A 1 150 ? -16.366 7.366 3.107 1.00 84.12 150 GLU A CA 1
ATOM 1218 C C . GLU A 1 150 ? -15.618 6.453 4.083 1.00 84.12 150 GLU A C 1
ATOM 1220 O O . GLU A 1 150 ? -16.116 6.061 5.142 1.00 84.12 150 GLU A O 1
ATOM 1225 N N . THR A 1 151 ? -14.395 6.084 3.715 1.00 89.00 151 THR A N 1
ATOM 1226 C CA . THR A 1 151 ? -13.470 5.383 4.610 1.00 89.00 151 THR A CA 1
ATOM 1227 C C . THR A 1 151 ? -12.913 6.346 5.651 1.00 89.00 151 THR A C 1
ATOM 1229 O O . THR A 1 151 ? -12.756 7.533 5.378 1.00 89.00 151 THR A O 1
ATOM 1232 N N . PHE A 1 152 ? -12.546 5.839 6.825 1.00 87.50 152 PHE A N 1
ATOM 1233 C CA . PHE A 1 152 ? -12.051 6.673 7.919 1.00 87.50 152 PHE A CA 1
ATOM 1234 C C . PHE A 1 152 ? -10.807 6.084 8.592 1.00 87.50 152 PHE A C 1
ATOM 1236 O O . PHE A 1 152 ? -10.546 4.877 8.553 1.00 87.50 152 PHE A O 1
ATOM 1243 N N . PHE A 1 153 ? -10.048 6.964 9.245 1.00 89.88 153 PHE A N 1
ATOM 1244 C CA . PHE A 1 153 ? -8.887 6.618 10.056 1.00 89.88 153 PHE A CA 1
ATOM 1245 C C . PHE A 1 153 ? -8.828 7.506 11.301 1.00 89.88 153 PHE A C 1
ATOM 1247 O O . PHE A 1 153 ? -8.602 8.713 11.203 1.00 89.88 153 PHE A O 1
ATOM 1254 N N . TYR A 1 154 ? -9.006 6.907 12.481 1.00 89.19 154 TYR A N 1
ATOM 1255 C CA . TYR A 1 154 ? -8.852 7.609 13.755 1.00 89.19 154 TYR A CA 1
ATOM 1256 C C . TYR A 1 154 ? -7.494 7.300 14.372 1.00 89.19 154 TYR A C 1
ATOM 1258 O O . TYR A 1 154 ? -7.275 6.251 14.980 1.00 89.19 154 TYR A O 1
ATOM 1266 N N . LYS A 1 155 ? -6.578 8.258 14.218 1.00 89.88 155 LYS A N 1
ATOM 1267 C CA . LYS A 1 155 ? -5.192 8.151 14.679 1.00 89.88 155 LYS A CA 1
ATOM 1268 C C . LYS A 1 155 ? -5.089 7.796 16.165 1.00 89.88 155 LYS A C 1
ATOM 1270 O O . LYS A 1 155 ? -4.324 6.903 16.507 1.00 89.88 155 LYS A O 1
ATOM 1275 N N . ASP A 1 156 ? -5.882 8.439 17.018 1.00 88.62 156 ASP A N 1
ATOM 1276 C CA . ASP A 1 156 ? -5.814 8.237 18.471 1.00 88.62 156 ASP A CA 1
ATOM 1277 C C . ASP A 1 156 ? -6.195 6.808 18.881 1.00 88.62 156 ASP A C 1
ATOM 1279 O O . ASP A 1 156 ? -5.583 6.226 19.773 1.00 88.62 156 ASP A O 1
ATOM 1283 N N . TRP A 1 157 ? -7.177 6.211 18.201 1.00 88.00 157 TRP A N 1
ATOM 1284 C CA . TRP A 1 157 ? -7.585 4.827 18.451 1.00 88.00 157 TRP A CA 1
ATOM 1285 C C . TRP A 1 157 ? -6.543 3.841 17.928 1.00 88.00 157 TRP A C 1
ATOM 1287 O O . TRP A 1 157 ? -6.208 2.865 18.600 1.00 88.00 157 TRP A O 1
ATOM 1297 N N . PHE A 1 158 ? -5.984 4.122 16.751 1.00 90.00 158 PHE A N 1
ATOM 1298 C CA . PHE A 1 158 ? -4.913 3.311 16.190 1.00 90.00 158 PHE A CA 1
ATOM 1299 C C . PHE A 1 158 ? -3.662 3.313 17.081 1.00 90.00 158 PHE A C 1
ATOM 1301 O O . PHE A 1 158 ? -3.070 2.261 17.315 1.00 90.00 158 PHE A O 1
ATOM 1308 N N . GLU A 1 159 ? -3.297 4.464 17.652 1.00 90.12 159 GLU A N 1
ATOM 1309 C CA . GLU A 1 159 ? -2.180 4.586 18.600 1.00 90.12 159 GLU A CA 1
ATOM 1310 C C . GLU A 1 159 ? -2.437 3.840 19.923 1.00 90.12 159 GLU A C 1
ATOM 1312 O O . GLU A 1 159 ? -1.488 3.386 20.563 1.00 90.12 159 GLU A O 1
ATOM 1317 N N . ARG A 1 160 ? -3.706 3.607 20.286 1.00 89.06 160 ARG A N 1
ATOM 1318 C CA . ARG A 1 160 ? -4.132 2.717 21.387 1.00 89.06 160 ARG A CA 1
ATOM 1319 C C . ARG A 1 160 ? -4.215 1.238 20.991 1.00 89.06 160 ARG A C 1
ATOM 1321 O O . ARG A 1 160 ? -4.730 0.422 21.748 1.00 89.06 160 ARG A O 1
ATOM 1328 N N . SER A 1 161 ? -3.675 0.866 19.829 1.00 88.94 161 SER A N 1
ATOM 1329 C CA . SER A 1 161 ? -3.681 -0.506 19.296 1.00 88.94 161 SER A CA 1
ATOM 1330 C C . SER A 1 161 ? -5.074 -1.071 18.974 1.00 88.94 161 SER A C 1
ATOM 1332 O O . SER A 1 161 ? -5.235 -2.291 18.863 1.00 88.94 161 SER A O 1
ATOM 1334 N N . ILE A 1 162 ? -6.071 -0.201 18.769 1.00 89.50 162 ILE A N 1
ATOM 1335 C CA . ILE A 1 162 ? -7.374 -0.574 18.207 1.00 89.50 162 ILE A CA 1
ATOM 1336 C C . ILE A 1 162 ? -7.232 -0.557 16.684 1.00 89.50 162 ILE A C 1
ATOM 1338 O O . ILE A 1 162 ? -7.085 0.496 16.063 1.00 89.50 162 ILE A O 1
ATOM 1342 N N . LYS A 1 163 ? -7.216 -1.737 16.072 1.00 90.12 163 LYS A N 1
ATOM 1343 C CA . LYS A 1 163 ? -6.942 -1.952 14.645 1.00 90.12 163 LYS A CA 1
ATOM 1344 C C . LYS A 1 163 ? -8.007 -2.798 13.955 1.00 90.12 163 LYS A C 1
ATOM 1346 O O . LYS A 1 163 ? -8.254 -2.591 12.769 1.00 90.12 163 LYS A O 1
ATOM 1351 N N . TYR A 1 164 ? -8.608 -3.741 14.665 1.00 90.56 164 TYR A N 1
ATOM 1352 C CA . TYR A 1 164 ? -9.478 -4.763 14.101 1.00 90.56 164 TYR A CA 1
ATOM 1353 C C . TYR A 1 164 ? -10.921 -4.613 14.594 1.00 90.56 164 TYR A C 1
ATOM 1355 O O . TYR A 1 164 ? -11.166 -4.117 15.693 1.00 90.56 164 TYR A O 1
ATOM 1363 N N . VAL A 1 165 ? -11.880 -5.060 13.782 1.00 87.50 165 VAL A N 1
ATOM 1364 C CA . VAL A 1 165 ? -13.317 -5.010 14.115 1.00 87.50 165 VAL A CA 1
ATOM 1365 C C . VAL A 1 165 ? -13.654 -5.863 15.341 1.00 87.50 165 VAL A C 1
ATOM 1367 O O . VAL A 1 165 ? -14.491 -5.471 16.150 1.00 87.50 165 VAL A O 1
ATOM 1370 N N . ASP A 1 166 ? -12.989 -7.006 15.514 1.00 87.56 166 ASP A N 1
ATOM 1371 C CA . ASP A 1 166 ? -13.193 -7.913 16.651 1.00 87.56 166 ASP A CA 1
ATOM 1372 C C . ASP A 1 166 ? -12.868 -7.256 18.004 1.00 87.56 166 ASP A C 1
ATOM 1374 O O . ASP A 1 166 ? -13.484 -7.595 19.011 1.00 87.56 166 ASP A O 1
ATOM 1378 N N . GLN A 1 167 ? -11.964 -6.273 18.029 1.00 87.62 167 GLN A N 1
ATOM 1379 C CA . GLN A 1 167 ? -11.622 -5.504 19.229 1.00 87.62 167 GLN A CA 1
ATOM 1380 C C . GLN A 1 167 ? -12.746 -4.559 19.675 1.00 87.62 167 GLN A C 1
ATOM 1382 O O . GLN A 1 167 ? -12.735 -4.102 20.816 1.00 87.62 167 GLN A O 1
ATOM 1387 N 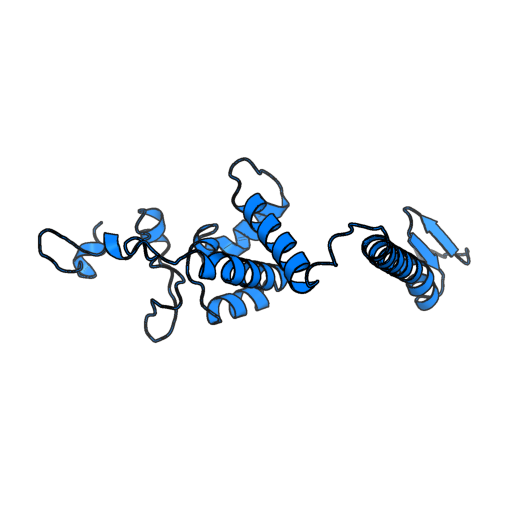N . LEU A 1 168 ? -13.716 -4.273 18.802 1.00 87.19 168 LEU A N 1
ATOM 1388 C CA . LEU A 1 168 ? -14.893 -3.472 19.138 1.00 87.19 168 LEU A CA 1
ATOM 1389 C C . LEU A 1 168 ? -16.032 -4.314 19.728 1.00 87.19 168 LEU A C 1
ATOM 1391 O O . LEU A 1 168 ? -17.028 -3.749 20.178 1.00 87.19 168 LEU A O 1
ATOM 1395 N N . TYR A 1 169 ? -15.907 -5.643 19.719 1.00 86.94 169 TYR A N 1
ATOM 1396 C CA . TYR A 1 169 ? -16.936 -6.563 20.189 1.00 86.94 169 TYR A CA 1
ATOM 1397 C C . TYR A 1 169 ? -16.642 -7.050 21.612 1.00 86.94 169 TYR A C 1
ATOM 1399 O O . TYR A 1 169 ? -15.586 -7.624 21.889 1.00 86.94 169 TYR A O 1
ATOM 1407 N N . ASP A 1 170 ? -17.593 -6.870 22.526 1.00 86.00 170 ASP A N 1
ATOM 1408 C CA . ASP A 1 170 ? -17.511 -7.415 23.876 1.00 86.00 170 ASP A CA 1
ATOM 1409 C C . ASP A 1 170 ? -18.211 -8.779 23.942 1.00 86.00 170 ASP A C 1
ATOM 1411 O O . ASP A 1 170 ? -19.435 -8.899 24.043 1.00 86.00 170 ASP A O 1
ATOM 1415 N N . TYR A 1 171 ? -17.402 -9.839 23.952 1.00 87.06 171 TYR A N 1
ATOM 1416 C CA . TYR A 1 171 ? -17.865 -11.227 24.034 1.00 87.06 171 TYR A CA 1
ATOM 1417 C C . TYR A 1 171 ? -18.652 -11.560 25.311 1.00 87.06 171 TYR A C 1
ATOM 1419 O O . TYR A 1 171 ? -19.378 -12.556 25.329 1.00 87.06 171 TYR A O 1
ATOM 1427 N N . ARG A 1 172 ? -18.525 -10.764 26.383 1.00 87.19 172 ARG A N 1
ATOM 1428 C CA . ARG A 1 172 ? -19.228 -11.001 27.657 1.00 87.19 172 ARG A CA 1
ATOM 1429 C C . ARG A 1 172 ? -20.697 -10.617 27.548 1.00 87.19 172 ARG A C 1
ATOM 1431 O O . ARG A 1 172 ? -21.557 -11.366 28.004 1.00 87.19 172 ARG A O 1
ATOM 1438 N N . ILE A 1 173 ? -20.967 -9.466 26.934 1.00 89.25 173 ILE A N 1
ATOM 1439 C CA . ILE A 1 173 ? -22.324 -8.945 26.713 1.00 89.25 173 ILE A CA 1
ATOM 1440 C C . ILE A 1 173 ? -22.884 -9.327 25.336 1.00 89.25 173 ILE A C 1
ATOM 1442 O O . ILE A 1 173 ? -24.075 -9.158 25.100 1.00 89.25 173 ILE A O 1
ATOM 1446 N N . LYS A 1 174 ? -22.045 -9.911 24.468 1.00 88.19 174 LYS A N 1
ATOM 1447 C CA . LYS A 1 174 ? -22.351 -10.298 23.084 1.00 88.19 174 LYS A CA 1
ATOM 1448 C C . LYS A 1 174 ? -22.797 -9.126 22.207 1.00 88.19 174 LYS A C 1
ATOM 1450 O O . LYS A 1 174 ? -23.621 -9.310 21.312 1.00 88.19 174 LYS A O 1
ATOM 1455 N N . ASP A 1 175 ? -22.220 -7.954 22.439 1.00 88.06 175 ASP A N 1
ATOM 1456 C CA . ASP A 1 175 ? -22.568 -6.723 21.735 1.00 88.06 175 ASP A CA 1
ATOM 1457 C C . ASP A 1 175 ? -21.321 -5.876 21.452 1.00 88.06 175 ASP A C 1
ATOM 1459 O O . ASP A 1 175 ? -20.267 -6.075 22.063 1.00 88.06 175 ASP A O 1
ATOM 1463 N N . PHE A 1 176 ? -21.430 -4.940 20.513 1.00 84.44 176 PHE A N 1
ATOM 1464 C CA . PHE A 1 176 ? -20.380 -3.965 20.241 1.00 84.44 176 PHE A CA 1
ATOM 1465 C C . PHE A 1 176 ? -20.365 -2.870 21.307 1.00 84.44 176 PHE A C 1
ATOM 1467 O O . PHE A 1 176 ? -21.404 -2.469 21.836 1.00 84.44 176 PHE A O 1
ATOM 1474 N N . TYR A 1 177 ? -19.181 -2.340 21.608 1.00 81.19 177 TYR A N 1
ATOM 1475 C CA . TYR A 1 177 ? -19.092 -1.162 22.459 1.00 81.19 177 TYR A CA 1
ATOM 1476 C C . TYR A 1 177 ? -19.780 0.035 21.783 1.00 81.19 177 TY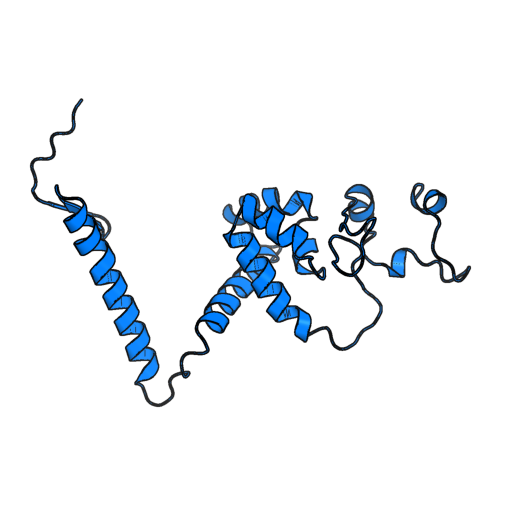R A C 1
ATOM 1478 O O . TYR A 1 177 ? -19.554 0.319 20.604 1.00 81.19 177 TYR A O 1
ATOM 1486 N N . SER A 1 178 ? -20.592 0.774 22.544 1.00 76.00 178 SER A N 1
ATOM 1487 C CA . SER A 1 178 ? -21.073 2.086 22.114 1.00 76.00 178 SER A CA 1
ATOM 1488 C C . SER A 1 178 ? -19.905 3.067 22.007 1.00 76.00 178 SER A C 1
ATOM 1490 O O . SER A 1 178 ? -18.879 2.903 22.670 1.00 76.00 178 SER A O 1
ATOM 1492 N N . PHE A 1 179 ? -20.075 4.126 21.215 1.00 67.12 179 PHE A N 1
ATOM 1493 C CA . PHE A 1 179 ? -19.073 5.188 21.104 1.00 67.12 179 PHE A CA 1
ATOM 1494 C C . PHE A 1 179 ? -18.666 5.739 22.481 1.00 67.12 179 PHE A C 1
ATOM 1496 O O . PHE A 1 179 ? -17.475 5.840 22.768 1.00 67.12 179 PHE A O 1
ATOM 1503 N N . ASP A 1 180 ? -19.643 5.968 23.367 1.00 70.44 180 ASP A N 1
ATOM 1504 C CA . ASP A 1 180 ? -19.406 6.433 24.738 1.00 70.44 180 ASP A CA 1
ATOM 1505 C C . ASP A 1 180 ? -18.500 5.486 25.530 1.00 70.44 180 ASP A C 1
ATOM 1507 O O . ASP A 1 180 ? -17.645 5.941 26.278 1.00 70.44 180 ASP A O 1
ATOM 1511 N N . ASN A 1 181 ? -18.637 4.172 25.340 1.00 66.12 181 ASN A N 1
ATOM 1512 C CA . ASN A 1 181 ? -17.818 3.188 26.043 1.00 66.12 181 ASN A CA 1
ATOM 1513 C C . ASN A 1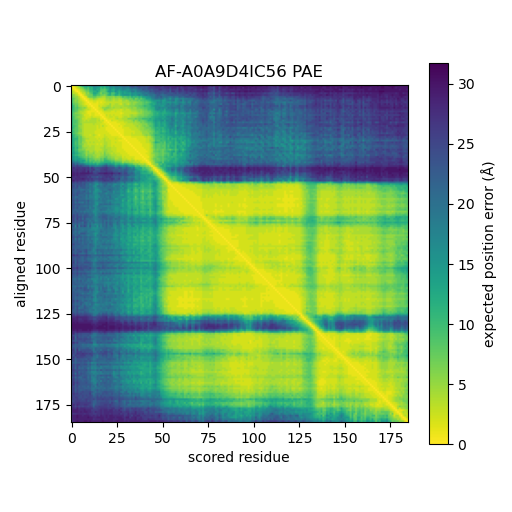 181 ? -16.397 3.095 25.476 1.00 66.12 181 ASN A C 1
ATOM 1515 O O . ASN A 1 181 ? -15.471 2.797 26.228 1.00 66.12 181 ASN A O 1
ATOM 1519 N N . ILE A 1 182 ? -16.205 3.355 24.178 1.00 63.50 182 ILE A N 1
ATOM 1520 C CA . ILE A 1 182 ? -14.880 3.273 23.547 1.00 63.50 182 ILE A CA 1
ATOM 1521 C C . ILE A 1 182 ? -14.066 4.550 23.779 1.00 63.50 182 ILE A C 1
ATOM 1523 O O . ILE A 1 182 ? -12.849 4.478 23.914 1.00 63.50 182 ILE A O 1
ATOM 1527 N N . CYS A 1 183 ? -14.705 5.719 23.890 1.00 60.16 183 CYS A N 1
ATOM 1528 C CA . CYS A 1 183 ? -14.007 6.993 24.098 1.00 60.16 183 CYS A CA 1
ATOM 1529 C C . CYS A 1 183 ? -13.196 7.084 25.403 1.00 60.16 183 CYS A C 1
ATOM 1531 O O . CYS A 1 183 ? -12.336 7.959 25.511 1.00 60.16 183 CYS A O 1
ATOM 1533 N N . TYR A 1 184 ? -13.458 6.212 26.381 1.00 60.09 184 TYR A N 1
ATOM 1534 C CA . TYR A 1 184 ? -12.738 6.167 27.659 1.00 60.09 184 TYR A CA 1
ATOM 1535 C C . TYR A 1 184 ? -11.668 5.063 27.743 1.00 60.09 184 TYR A C 1
ATOM 1537 O O . TYR A 1 184 ? -11.017 4.946 28.784 1.00 60.09 184 TYR A O 1
ATOM 1545 N N . ILE A 1 185 ? -11.479 4.274 26.678 1.00 55.62 185 ILE A N 1
ATOM 1546 C CA . ILE A 1 185 ? -10.416 3.258 26.550 1.00 55.62 185 ILE A CA 1
ATOM 1547 C C . ILE A 1 185 ? -9.158 3.910 25.971 1.00 55.62 185 ILE A C 1
ATOM 1549 O O . ILE A 1 185 ? -8.046 3.647 26.481 1.00 55.62 185 ILE A O 1
#

Radius of gyration: 24.49 Å; Cα contacts (8 Å, |Δi|>4): 146; chains: 1; bounding box: 54×58×59 Å

Organism: Dreissena polymorpha (NCBI:txid45954)

Secondary structure (DSSP, 8-state):
------SSEEEETTEEEESSHHHHHHHHHHHHHHHHHHHHHHHHHSTT------HHHHHHHHHHHHHHHHH-TT---HHHHHHHHHHGGGTGGGGGTS-B-HHHHHHHHHH-HHHHHHHHHHHHHHTTT--S-TT--B-TTBTTS-BTTB----HHHHHTT--BGGGGEETTTTEEPPHHHHTT-

Solvent-accessible surface area (backbone atoms only — not comparable to full-atom values): 11067 Å² total; per-residue (Å²): 136,84,85,81,80,84,60,74,58,51,75,55,98,89,40,47,47,42,84,43,69,67,59,23,49,48,68,44,46,49,58,53,53,49,50,51,52,50,51,57,50,56,45,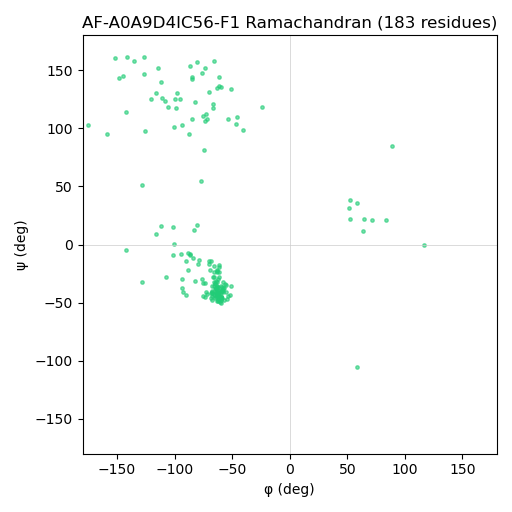68,70,46,98,84,44,67,71,74,61,58,66,66,59,50,53,31,49,53,34,40,52,48,49,55,55,63,71,35,86,84,60,80,54,72,70,52,58,59,51,43,65,67,31,49,85,59,57,42,73,48,57,81,74,26,60,62,33,70,68,59,40,52,58,38,33,77,80,35,49,67,58,24,55,31,52,52,36,36,46,67,65,48,67,75,65,66,78,84,73,99,65,68,54,49,46,45,45,8,59,93,43,56,62,96,88,35,62,49,75,61,65,72,48,44,76,70,70,54,52,36,54,57,79,46,46,39,80,89,81,71,44,66,63,51,70,79,64,54,76,78,110

Foldseek 3Di:
DDPDDPDQWDDDPQQIDGPDPVVSCCSRPVVVVVVVVVVVVVLCPDVPRDPPPPVLLVVLVVLLVVLVLLPDPPNPDPVSVVVQVVCVQQVRNLLLVAQADPVVLVVVCVVPVSVSVSSVSSNVVCVVVPPDDPFFHFQANHCVHDDVSHGHDDPVCVVVVNTGPNVQADPVVRGGDDPVRSVVD

Mean predicted aligned error: 12.25 Å